Protein AF-A0A151T4W0-F1 (afdb_monomer)

pLDDT: mean 71.82, std 16.58, range [30.73, 90.94]

Structure (mmCIF, N/CA/C/O backbone):
data_AF-A0A151T4W0-F1
#
_entry.id   AF-A0A151T4W0-F1
#
lo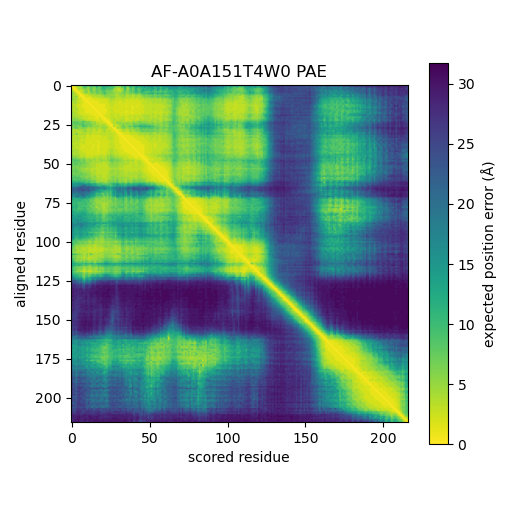op_
_atom_site.group_PDB
_atom_site.id
_atom_site.type_symbol
_atom_site.label_atom_id
_atom_site.label_alt_id
_atom_site.label_comp_id
_atom_site.label_asym_id
_atom_site.label_entity_id
_atom_site.label_seq_id
_atom_site.pdbx_PDB_ins_code
_atom_site.Cartn_x
_atom_site.Cartn_y
_atom_site.Cartn_z
_atom_site.occupancy
_atom_site.B_iso_or_equiv
_atom_site.auth_seq_id
_atom_site.auth_comp_id
_atom_site.auth_asym_id
_atom_site.auth_atom_id
_atom_site.pdbx_PDB_model_num
ATOM 1 N N . LYS A 1 1 ? 18.604 -12.896 -3.961 1.00 60.62 1 LYS A N 1
ATOM 2 C CA . LYS A 1 1 ? 17.739 -11.684 -3.926 1.00 60.62 1 LYS A CA 1
ATOM 3 C C . LYS A 1 1 ? 17.516 -11.230 -5.368 1.00 60.62 1 LYS A C 1
ATOM 5 O O . LYS A 1 1 ? 18.452 -11.360 -6.144 1.00 60.62 1 LYS A O 1
ATOM 10 N N . PHE A 1 2 ? 16.317 -10.780 -5.747 1.00 74.38 2 PHE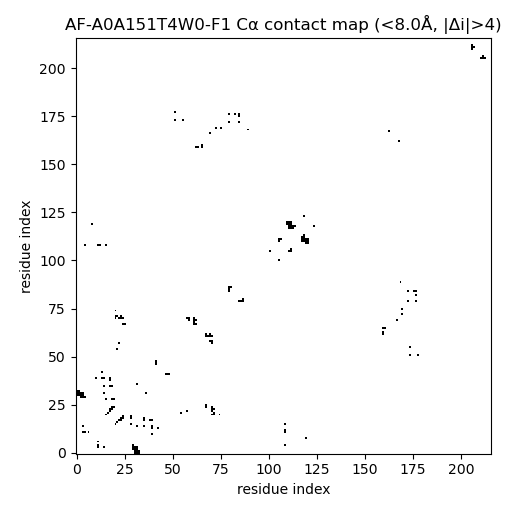 A N 1
ATOM 11 C CA . PHE A 1 2 ? 15.997 -10.437 -7.146 1.00 74.38 2 PHE A CA 1
ATOM 12 C C . PHE A 1 2 ? 16.142 -8.931 -7.383 1.00 74.38 2 PHE A C 1
ATOM 14 O O . PHE A 1 2 ? 15.708 -8.151 -6.540 1.00 74.38 2 PHE A O 1
ATOM 21 N N . LEU A 1 3 ? 16.740 -8.516 -8.503 1.00 79.62 3 LEU A N 1
ATOM 22 C CA . LEU A 1 3 ? 16.933 -7.099 -8.830 1.00 79.62 3 LEU A CA 1
ATOM 23 C C . LEU A 1 3 ? 15.790 -6.573 -9.704 1.00 79.62 3 LEU A C 1
ATOM 25 O O . LEU A 1 3 ? 15.458 -7.153 -10.738 1.00 79.62 3 LEU A O 1
ATOM 29 N N . ALA A 1 4 ? 15.224 -5.431 -9.320 1.00 75.69 4 ALA A N 1
ATOM 30 C CA . ALA A 1 4 ? 14.121 -4.796 -10.034 1.00 75.69 4 ALA A CA 1
ATOM 31 C C . ALA A 1 4 ? 14.541 -4.165 -11.377 1.00 75.69 4 ALA A C 1
ATOM 33 O O . ALA A 1 4 ? 13.719 -4.036 -12.289 1.00 75.69 4 ALA A O 1
ATOM 34 N N . GLY A 1 5 ? 15.825 -3.814 -11.522 1.00 71.69 5 GLY A N 1
ATOM 35 C CA . GLY A 1 5 ? 16.375 -3.155 -12.712 1.00 71.69 5 GLY A CA 1
ATOM 36 C C . GLY A 1 5 ? 16.257 -3.976 -14.001 1.00 71.69 5 GLY A C 1
ATOM 37 O O . GLY A 1 5 ? 16.090 -3.399 -15.068 1.00 71.69 5 GLY A O 1
ATOM 38 N N . GLY A 1 6 ? 16.241 -5.310 -13.914 1.00 78.06 6 GLY A N 1
ATOM 39 C CA . GLY A 1 6 ? 16.079 -6.199 -15.075 1.00 78.06 6 GLY A CA 1
ATOM 40 C C . GLY A 1 6 ? 14.625 -6.463 -15.488 1.00 78.06 6 GLY A C 1
ATOM 41 O O . GLY A 1 6 ? 14.372 -7.172 -16.458 1.00 78.06 6 GLY A O 1
ATOM 42 N N . MET A 1 7 ? 13.636 -5.937 -14.758 1.00 84.12 7 MET A N 1
ATOM 43 C CA . MET A 1 7 ? 12.227 -6.260 -15.005 1.00 84.12 7 MET A CA 1
ATOM 44 C C . MET A 1 7 ? 11.598 -5.409 -16.111 1.00 84.12 7 MET A C 1
ATOM 46 O O . MET A 1 7 ? 11.962 -4.247 -16.301 1.00 84.12 7 MET A O 1
ATOM 50 N N . LYS A 1 8 ? 10.565 -5.961 -16.768 1.00 85.88 8 LYS A N 1
ATOM 51 C CA . LYS A 1 8 ? 9.670 -5.215 -17.670 1.00 85.88 8 LYS A CA 1
ATOM 52 C C . LYS A 1 8 ? 9.021 -4.032 -16.938 1.00 85.88 8 LYS A C 1
ATOM 54 O O . LYS A 1 8 ? 8.683 -4.155 -15.760 1.00 85.88 8 LYS A O 1
ATOM 59 N N . LYS A 1 9 ? 8.757 -2.943 -17.669 1.00 85.31 9 LYS A N 1
ATOM 60 C CA . LYS A 1 9 ? 8.174 -1.672 -17.190 1.00 85.31 9 LYS A CA 1
ATOM 61 C C . LYS A 1 9 ? 7.088 -1.836 -16.116 1.00 85.31 9 LYS A C 1
ATOM 63 O O . LYS A 1 9 ? 7.249 -1.343 -15.007 1.00 85.31 9 LYS A O 1
ATOM 68 N N . ASN A 1 10 ? 6.025 -2.589 -16.405 1.00 86.56 10 ASN A N 1
ATOM 69 C CA . ASN A 1 10 ? 4.902 -2.749 -15.471 1.00 86.56 10 ASN A CA 1
ATOM 70 C C . ASN A 1 10 ? 5.300 -3.477 -14.179 1.00 86.56 10 ASN A C 1
ATOM 72 O O . ASN A 1 10 ? 4.896 -3.075 -13.094 1.00 86.56 10 ASN A O 1
ATOM 76 N N . SER A 1 11 ? 6.116 -4.531 -14.274 1.00 88.25 11 SER A N 1
ATOM 77 C CA . SER A 1 11 ? 6.615 -5.235 -13.086 1.00 88.25 11 SER A CA 1
ATOM 78 C C . SER A 1 11 ? 7.544 -4.335 -12.266 1.00 88.25 11 SER A C 1
ATOM 80 O O . SER A 1 11 ? 7.466 -4.335 -11.042 1.00 88.25 11 SER A O 1
ATOM 82 N N . ARG A 1 12 ? 8.376 -3.524 -12.931 1.00 87.50 12 ARG A N 1
ATOM 83 C CA . ARG A 1 12 ? 9.253 -2.547 -12.276 1.00 87.50 12 ARG A CA 1
ATOM 84 C C . ARG A 1 12 ? 8.450 -1.482 -11.529 1.00 87.50 12 ARG A C 1
ATOM 86 O O . ARG A 1 12 ? 8.729 -1.238 -10.360 1.00 87.50 12 ARG A O 1
ATOM 93 N N . LEU A 1 13 ? 7.398 -0.942 -12.145 1.00 87.38 13 LEU A N 1
ATOM 94 C CA . LEU A 1 13 ? 6.487 -0.001 -11.491 1.00 87.38 13 LEU A CA 1
ATOM 95 C C . LEU A 1 13 ? 5.807 -0.625 -10.263 1.00 87.38 13 LEU A C 1
ATOM 97 O O . LEU A 1 13 ? 5.769 -0.009 -9.204 1.00 87.38 13 LEU A O 1
ATOM 101 N N . ILE A 1 14 ? 5.326 -1.868 -10.369 1.00 88.94 14 ILE A N 1
ATOM 102 C CA . ILE A 1 14 ? 4.713 -2.561 -9.225 1.00 88.94 14 ILE A CA 1
ATOM 103 C C . ILE A 1 14 ? 5.741 -2.782 -8.112 1.00 88.94 14 ILE A C 1
ATOM 105 O O . ILE A 1 14 ? 5.436 -2.530 -6.951 1.00 88.94 14 ILE A O 1
ATOM 109 N N . SER A 1 15 ? 6.970 -3.191 -8.441 1.00 88.31 15 SER A N 1
ATOM 110 C CA . SER A 1 15 ? 8.029 -3.344 -7.436 1.00 88.31 15 SER A CA 1
ATOM 111 C C . SER A 1 15 ? 8.368 -2.031 -6.735 1.00 88.31 15 SER A C 1
ATOM 113 O O . SER A 1 15 ? 8.598 -2.029 -5.530 1.00 88.31 15 SER A O 1
ATOM 115 N N . PHE A 1 16 ? 8.323 -0.915 -7.465 1.00 85.94 16 PHE A N 1
ATOM 116 C CA . PHE A 1 16 ? 8.533 0.414 -6.914 1.00 85.94 16 PHE A CA 1
ATOM 117 C C . PHE A 1 16 ? 7.407 0.793 -5.947 1.00 85.94 16 PHE A C 1
ATOM 119 O O . PHE A 1 16 ? 7.683 1.163 -4.810 1.00 85.94 16 PHE A O 1
ATOM 126 N N . ILE A 1 17 ? 6.145 0.612 -6.351 1.00 85.31 17 ILE A N 1
ATOM 127 C CA . ILE A 1 17 ? 4.979 0.819 -5.477 1.00 85.31 17 ILE A CA 1
ATOM 128 C C . ILE A 1 17 ? 5.102 -0.046 -4.219 1.00 85.31 17 ILE A C 1
ATOM 130 O O . ILE A 1 17 ? 4.867 0.435 -3.114 1.00 85.31 17 ILE A O 1
ATOM 134 N N . ILE A 1 18 ? 5.534 -1.302 -4.351 1.00 86.00 18 ILE A N 1
ATOM 135 C CA . ILE A 1 18 ? 5.755 -2.165 -3.191 1.00 86.00 18 ILE A CA 1
ATOM 136 C C . ILE A 1 18 ? 6.854 -1.595 -2.292 1.00 86.00 18 ILE A C 1
ATOM 138 O O . ILE A 1 18 ? 6.609 -1.371 -1.115 1.00 86.00 18 ILE A O 1
ATOM 142 N N . ALA A 1 19 ? 8.038 -1.305 -2.825 1.00 82.25 19 ALA A N 1
ATOM 143 C CA . ALA A 1 19 ? 9.191 -0.887 -2.027 1.00 82.25 19 ALA A CA 1
ATOM 144 C C . ALA A 1 19 ? 9.066 0.516 -1.407 1.00 82.25 19 ALA A C 1
ATOM 146 O O . ALA A 1 19 ? 9.767 0.800 -0.437 1.00 82.25 19 ALA A O 1
ATOM 147 N N . TRP A 1 20 ? 8.225 1.390 -1.966 1.00 79.06 20 TRP A N 1
ATOM 148 C CA . TRP A 1 20 ? 8.073 2.781 -1.521 1.00 79.06 20 TRP A CA 1
ATOM 149 C C . TRP A 1 20 ? 6.736 3.074 -0.848 1.00 79.06 20 TRP A C 1
ATOM 151 O O . TRP A 1 20 ? 6.679 3.943 0.016 1.00 79.06 20 TRP A O 1
ATOM 161 N N . MET A 1 21 ? 5.664 2.374 -1.227 1.00 78.19 21 MET A N 1
ATOM 162 C CA . MET A 1 21 ? 4.307 2.691 -0.771 1.00 78.19 21 MET A CA 1
ATOM 163 C C . MET A 1 21 ? 3.632 1.576 0.015 1.00 78.19 21 MET A C 1
ATOM 165 O O . MET A 1 21 ? 2.850 1.916 0.891 1.00 78.19 21 MET A O 1
ATOM 169 N N . LEU A 1 22 ? 3.876 0.291 -0.294 1.00 78.88 22 LEU A N 1
ATOM 170 C CA . LEU A 1 22 ? 3.185 -0.853 0.343 1.00 78.88 22 LEU A CA 1
ATOM 171 C C . LEU A 1 22 ? 4.037 -1.668 1.317 1.00 78.88 22 LEU A C 1
ATOM 173 O O . LEU A 1 22 ? 3.459 -2.459 2.047 1.00 78.88 22 LEU A O 1
ATOM 177 N N . LYS A 1 23 ? 5.365 -1.521 1.271 1.00 78.56 23 LYS A N 1
ATOM 178 C CA . LYS A 1 23 ? 6.414 -2.016 2.183 1.00 78.56 23 LYS A CA 1
ATOM 179 C C . LYS A 1 23 ? 7.607 -1.046 2.141 1.00 78.56 23 LYS A C 1
ATOM 181 O O . LYS A 1 23 ? 8.670 -1.444 1.655 1.00 78.56 23 LYS A O 1
ATOM 186 N N . PRO A 1 24 ? 7.440 0.214 2.601 1.00 73.31 24 PRO A N 1
ATOM 187 C CA . PRO A 1 24 ? 8.492 1.219 2.600 1.00 73.31 24 PRO A CA 1
ATOM 188 C C . PRO A 1 24 ? 9.741 0.700 3.301 1.00 73.31 24 PRO A C 1
ATOM 190 O O . PRO A 1 24 ? 9.672 0.040 4.340 1.00 73.31 24 PRO A O 1
ATOM 193 N N . ARG A 1 25 ? 10.888 0.986 2.695 1.00 72.69 25 ARG A N 1
ATOM 194 C CA . ARG A 1 25 ? 12.217 0.612 3.185 1.00 72.69 25 ARG A CA 1
ATOM 195 C C . ARG A 1 25 ? 13.040 1.870 3.328 1.00 72.69 25 ARG A C 1
ATOM 197 O O . ARG A 1 25 ? 12.814 2.821 2.597 1.00 72.69 25 ARG A O 1
ATOM 204 N N . LEU A 1 26 ? 14.021 1.836 4.219 1.00 65.94 26 LEU A N 1
ATOM 205 C CA . LEU A 1 26 ? 15.016 2.902 4.302 1.00 65.94 26 LEU A CA 1
ATOM 206 C C . LEU A 1 26 ? 16.093 2.772 3.209 1.00 65.94 26 LEU A C 1
ATOM 208 O O . LEU A 1 26 ? 16.671 3.759 2.777 1.00 65.94 26 LEU A O 1
ATOM 212 N N . HIS A 1 27 ? 16.365 1.541 2.765 1.00 71.62 27 HIS A N 1
ATOM 213 C CA . HIS A 1 27 ? 17.448 1.220 1.836 1.00 71.62 27 HIS A CA 1
ATOM 214 C C . HIS A 1 27 ? 17.089 0.019 0.952 1.00 71.62 27 HIS A C 1
ATOM 216 O O . HIS A 1 27 ? 16.149 -0.732 1.230 1.00 71.62 27 HIS A O 1
ATOM 222 N N . ASN A 1 28 ? 17.900 -0.215 -0.086 1.00 76.06 28 ASN A N 1
ATOM 223 C CA . ASN A 1 28 ? 17.826 -1.387 -0.968 1.00 76.06 28 ASN A CA 1
ATOM 224 C C . ASN A 1 28 ? 16.512 -1.512 -1.760 1.00 76.06 28 ASN A C 1
ATOM 226 O O . ASN A 1 28 ? 16.018 -2.615 -1.997 1.00 76.06 28 ASN A O 1
ATOM 230 N N . HIS A 1 29 ? 15.969 -0.386 -2.232 1.00 77.38 29 HIS A N 1
ATOM 231 C CA . HIS A 1 29 ? 14.738 -0.348 -3.037 1.00 77.38 29 HIS A CA 1
ATOM 232 C C . HIS A 1 29 ? 14.827 -1.131 -4.356 1.00 77.38 29 HIS A C 1
ATOM 234 O O . HIS A 1 29 ? 13.805 -1.537 -4.901 1.00 77.38 29 HIS A O 1
ATOM 240 N N . ALA A 1 30 ? 16.040 -1.375 -4.859 1.00 78.56 30 ALA A N 1
ATOM 241 C CA . ALA A 1 30 ? 16.267 -2.168 -6.062 1.00 78.56 30 ALA A CA 1
ATOM 242 C C . ALA A 1 30 ? 16.128 -3.684 -5.833 1.00 78.56 30 ALA A C 1
ATOM 244 O O . ALA A 1 30 ? 15.998 -4.430 -6.803 1.00 78.56 30 ALA A O 1
ATOM 245 N N . GLN A 1 31 ? 16.168 -4.162 -4.583 1.00 83.38 31 GLN A N 1
ATOM 246 C CA . GLN A 1 31 ? 16.102 -5.589 -4.267 1.00 83.38 31 GLN A CA 1
ATOM 247 C C . GLN A 1 31 ? 14.691 -6.004 -3.849 1.00 83.38 31 GLN A C 1
ATOM 249 O O . GLN A 1 31 ? 14.091 -5.418 -2.950 1.00 83.38 31 GLN A O 1
ATOM 254 N N . MET A 1 32 ? 14.195 -7.085 -4.447 1.00 84.06 32 MET A N 1
ATOM 255 C CA . MET A 1 32 ? 12.950 -7.746 -4.066 1.00 84.06 32 MET A CA 1
ATOM 256 C C . MET A 1 32 ? 13.220 -8.990 -3.211 1.00 84.06 32 MET A C 1
ATOM 258 O O . MET A 1 32 ? 14.037 -9.858 -3.546 1.00 84.06 32 MET A O 1
ATOM 262 N N . SER A 1 33 ? 12.498 -9.062 -2.099 1.00 84.38 33 SER A N 1
ATOM 263 C CA . SER A 1 33 ? 12.356 -10.226 -1.227 1.00 84.38 33 SER A CA 1
ATOM 264 C C . SER A 1 33 ? 11.285 -11.182 -1.764 1.00 84.38 33 SER A C 1
ATOM 266 O O . SER A 1 33 ? 10.524 -10.839 -2.671 1.00 84.38 33 SER A O 1
ATOM 268 N N . ARG A 1 34 ? 11.197 -12.383 -1.181 1.00 85.38 34 ARG A N 1
ATOM 269 C CA . ARG A 1 34 ? 10.157 -13.366 -1.523 1.00 85.38 34 ARG A CA 1
ATOM 270 C C . ARG A 1 34 ? 8.748 -12.797 -1.316 1.00 85.38 34 ARG A C 1
ATOM 272 O O . ARG A 1 34 ? 7.912 -12.931 -2.204 1.00 85.38 34 ARG A O 1
ATOM 279 N N . ASP A 1 35 ? 8.527 -12.100 -0.203 1.00 84.06 35 ASP A N 1
ATOM 280 C CA . ASP A 1 35 ? 7.259 -11.431 0.102 1.00 84.06 35 ASP A CA 1
ATOM 281 C C . ASP A 1 3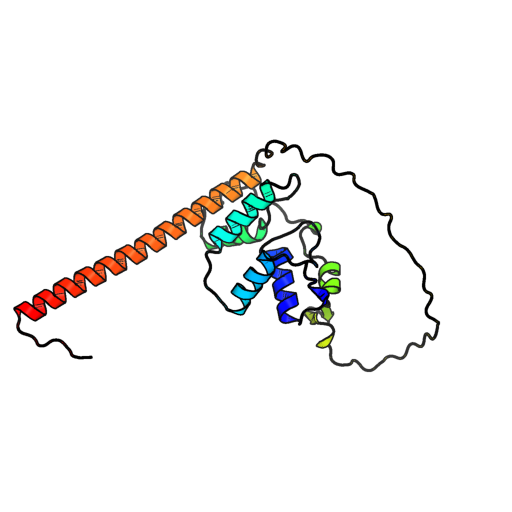5 ? 6.871 -10.405 -0.970 1.00 84.06 35 ASP A C 1
ATOM 283 O O . ASP A 1 35 ? 5.704 -10.306 -1.334 1.00 84.06 35 ASP A O 1
ATOM 287 N N . ASP A 1 36 ? 7.835 -9.652 -1.510 1.00 86.62 36 ASP A N 1
ATOM 288 C CA . ASP A 1 36 ? 7.541 -8.636 -2.532 1.00 86.62 36 ASP A CA 1
ATOM 289 C C . ASP A 1 36 ? 7.128 -9.270 -3.851 1.00 86.62 36 ASP A C 1
ATOM 291 O O . ASP A 1 36 ? 6.297 -8.729 -4.574 1.00 86.62 36 ASP A O 1
ATOM 295 N N . ILE A 1 37 ? 7.715 -10.419 -4.180 1.00 89.69 37 ILE A N 1
ATOM 296 C CA . ILE A 1 37 ? 7.371 -11.167 -5.388 1.00 89.69 37 ILE A CA 1
ATOM 297 C C . ILE A 1 37 ? 5.964 -11.748 -5.252 1.00 89.69 37 ILE A C 1
ATOM 299 O O . ILE A 1 37 ? 5.182 -11.665 -6.200 1.00 89.69 37 ILE A O 1
ATOM 303 N N . LEU A 1 38 ? 5.617 -12.270 -4.071 1.00 88.81 38 LEU A N 1
ATOM 304 C CA . LEU A 1 38 ? 4.260 -12.725 -3.760 1.00 88.81 38 LEU A CA 1
ATOM 305 C C . LEU A 1 38 ? 3.257 -11.569 -3.838 1.00 88.81 38 LEU A C 1
ATOM 307 O O . LEU A 1 38 ? 2.235 -11.691 -4.509 1.00 88.81 38 LEU A O 1
ATOM 311 N N . LEU A 1 39 ? 3.571 -10.419 -3.241 1.00 87.38 39 LEU A N 1
ATOM 312 C CA . LEU A 1 39 ? 2.701 -9.244 -3.284 1.00 87.38 39 LEU A CA 1
ATOM 313 C C . LEU A 1 39 ? 2.550 -8.698 -4.711 1.00 87.38 39 LEU A C 1
ATOM 315 O O . LEU A 1 39 ? 1.449 -8.361 -5.142 1.00 87.38 39 LEU A O 1
ATOM 319 N N . MET A 1 40 ? 3.629 -8.689 -5.494 1.00 90.31 40 MET A N 1
ATOM 320 C CA . MET A 1 40 ? 3.576 -8.349 -6.916 1.00 90.31 40 MET A CA 1
ATOM 321 C C . MET A 1 40 ? 2.679 -9.321 -7.687 1.00 90.31 40 MET A C 1
ATOM 323 O O . MET A 1 40 ? 1.915 -8.889 -8.551 1.00 90.31 40 MET A O 1
ATOM 327 N N . HIS A 1 41 ? 2.744 -10.619 -7.388 1.00 89.00 41 HIS A N 1
ATOM 328 C CA . HIS A 1 41 ? 1.866 -11.616 -7.994 1.00 89.00 41 HIS A CA 1
ATOM 329 C C . HIS A 1 41 ? 0.395 -11.351 -7.653 1.00 89.00 41 HIS A C 1
ATOM 331 O O . HIS A 1 41 ? -0.429 -11.291 -8.565 1.00 89.00 41 HIS A O 1
ATOM 337 N N . VAL A 1 42 ? 0.087 -11.109 -6.376 1.00 89.62 42 VAL A N 1
ATOM 338 C CA . VAL A 1 42 ? -1.254 -10.746 -5.889 1.00 89.62 42 VAL A CA 1
ATOM 339 C C . VAL A 1 42 ? -1.804 -9.529 -6.630 1.00 89.62 42 VAL A C 1
ATOM 341 O O . VAL A 1 42 ? -2.906 -9.598 -7.173 1.00 89.62 42 VAL A O 1
ATOM 344 N N . ILE A 1 43 ? -1.020 -8.451 -6.744 1.00 87.62 43 ILE A N 1
ATOM 345 C CA . ILE A 1 43 ? -1.419 -7.225 -7.455 1.00 87.62 43 ILE A CA 1
ATOM 346 C C . ILE A 1 43 ? -1.671 -7.513 -8.939 1.00 87.62 43 ILE A C 1
ATOM 348 O O . ILE A 1 43 ? -2.710 -7.134 -9.480 1.00 87.62 43 ILE A O 1
ATOM 352 N N . LYS A 1 44 ? -0.755 -8.221 -9.613 1.00 87.00 44 LYS A N 1
ATOM 353 C CA . LYS A 1 44 ? -0.885 -8.539 -11.048 1.00 87.00 44 LYS A CA 1
ATOM 354 C C . LYS A 1 44 ? -2.083 -9.433 -11.349 1.00 87.00 44 LYS A C 1
ATOM 356 O O . LYS A 1 44 ? -2.675 -9.306 -12.418 1.00 87.00 44 LYS A O 1
ATOM 361 N N . LYS A 1 45 ? -2.415 -10.346 -10.438 1.00 88.94 45 LYS A N 1
ATOM 362 C CA . LYS A 1 45 ? -3.545 -11.273 -10.560 1.00 88.94 45 LYS A CA 1
ATOM 363 C C . LYS A 1 45 ? -4.837 -10.736 -9.944 1.00 88.94 45 LYS A C 1
ATOM 365 O O . LYS A 1 45 ? -5.853 -11.410 -10.050 1.00 88.94 45 LYS A O 1
ATOM 370 N N . LYS A 1 46 ? -4.815 -9.531 -9.357 1.00 87.56 46 LYS A N 1
ATOM 371 C CA . LYS A 1 46 ? -5.955 -8.904 -8.665 1.00 87.56 46 LYS A CA 1
ATOM 372 C C . LYS A 1 46 ? -6.572 -9.822 -7.601 1.00 87.56 46 LYS A C 1
ATOM 374 O O . LYS A 1 46 ? -7.787 -9.854 -7.426 1.00 87.56 46 LYS A O 1
ATOM 379 N N . ILE A 1 47 ? -5.730 -10.588 -6.911 1.00 87.44 47 ILE A N 1
ATOM 380 C CA . ILE A 1 47 ? -6.179 -11.494 -5.852 1.00 87.44 47 ILE A CA 1
ATOM 381 C C . ILE A 1 47 ? -6.639 -10.639 -4.669 1.00 87.44 47 ILE A C 1
ATOM 383 O O . ILE A 1 47 ? -5.930 -9.722 -4.248 1.00 87.44 47 ILE A O 1
ATOM 387 N N . LYS A 1 48 ? -7.834 -10.924 -4.143 1.00 84.19 48 LYS A N 1
ATOM 388 C CA . LYS A 1 48 ? -8.342 -10.266 -2.937 1.00 84.19 48 LYS A CA 1
ATOM 389 C C . LYS A 1 48 ? -7.489 -10.706 -1.747 1.00 84.19 48 LYS A C 1
ATOM 391 O O . LYS A 1 48 ? -7.365 -11.899 -1.490 1.00 84.19 48 LYS A O 1
ATOM 396 N N . ILE A 1 49 ? -6.900 -9.745 -1.046 1.00 82.50 49 ILE A N 1
ATOM 397 C CA . ILE A 1 49 ? -6.134 -9.973 0.179 1.00 82.50 49 ILE A CA 1
ATOM 398 C C . ILE A 1 49 ? -6.590 -8.998 1.257 1.00 82.50 49 ILE A C 1
ATOM 400 O O . ILE A 1 49 ? -7.044 -7.893 0.948 1.00 82.50 49 ILE A O 1
ATOM 404 N N . ASP A 1 50 ? -6.439 -9.402 2.515 1.00 81.81 50 ASP A N 1
ATOM 405 C CA . ASP A 1 50 ? -6.645 -8.510 3.648 1.00 81.81 50 ASP A CA 1
ATOM 406 C C . ASP A 1 50 ? -5.483 -7.509 3.743 1.00 81.81 50 ASP A C 1
ATOM 408 O O . ASP A 1 50 ? -4.439 -7.751 4.358 1.00 81.81 50 ASP A O 1
ATOM 412 N N . TRP A 1 51 ? -5.676 -6.361 3.095 1.00 78.69 51 TRP A N 1
ATOM 413 C CA . TRP A 1 51 ? -4.723 -5.257 3.109 1.00 78.69 51 TRP A CA 1
ATOM 414 C C . TRP A 1 51 ? -4.482 -4.697 4.510 1.00 78.69 51 TRP A C 1
ATOM 416 O O . TRP A 1 51 ? -3.376 -4.230 4.778 1.00 78.69 51 TRP A O 1
ATOM 426 N N . VAL A 1 52 ? -5.471 -4.760 5.408 1.00 76.50 52 VAL A N 1
ATOM 427 C CA . VAL A 1 52 ? -5.316 -4.280 6.787 1.00 76.50 52 VAL A CA 1
ATOM 428 C C . VAL A 1 52 ? -4.303 -5.157 7.513 1.00 76.50 52 VAL A C 1
ATOM 430 O O . VAL A 1 52 ? -3.377 -4.633 8.133 1.00 76.50 52 VAL A O 1
ATOM 433 N N . SER A 1 53 ? -4.405 -6.479 7.356 1.00 80.81 53 SER A N 1
ATOM 434 C CA . SER A 1 53 ? -3.421 -7.421 7.899 1.00 80.81 53 SER A CA 1
ATOM 435 C C . SER A 1 53 ? -2.021 -7.220 7.314 1.00 80.81 53 SER A C 1
ATOM 437 O O . SER A 1 53 ? -1.045 -7.231 8.064 1.00 80.81 53 SER A O 1
ATOM 439 N N . VAL A 1 54 ? -1.896 -6.967 6.004 1.00 78.94 54 VAL A N 1
ATOM 440 C CA . VAL A 1 54 ? -0.590 -6.687 5.371 1.00 78.94 54 VAL A CA 1
ATOM 441 C C . VAL A 1 54 ? 0.048 -5.417 5.933 1.00 78.94 54 VAL A C 1
ATOM 443 O O . VAL A 1 54 ? 1.231 -5.425 6.277 1.00 78.94 54 VAL A O 1
ATOM 446 N N . VAL A 1 55 ? -0.716 -4.329 6.052 1.00 78.56 55 VAL A N 1
ATOM 447 C CA . VAL A 1 55 ? -0.213 -3.065 6.610 1.00 78.56 55 VAL A CA 1
ATOM 448 C C . VAL A 1 55 ? 0.186 -3.239 8.076 1.00 78.56 55 VAL A C 1
ATOM 450 O O . VAL A 1 55 ? 1.269 -2.796 8.462 1.00 78.56 55 VAL A O 1
ATOM 453 N N . ASN A 1 56 ? -0.629 -3.947 8.861 1.00 77.75 56 ASN A N 1
ATOM 454 C CA . ASN A 1 56 ? -0.346 -4.243 10.263 1.00 77.75 56 ASN A CA 1
ATOM 455 C C . ASN A 1 56 ? 0.964 -5.039 10.421 1.00 77.75 56 ASN A C 1
ATOM 457 O O . ASN A 1 56 ? 1.852 -4.624 11.163 1.00 77.75 56 ASN A O 1
ATOM 461 N N . ASP A 1 57 ? 1.146 -6.128 9.666 1.00 78.44 57 ASP A N 1
ATOM 462 C CA . ASP A 1 57 ? 2.386 -6.924 9.684 1.00 78.44 57 ASP A CA 1
ATOM 463 C C . ASP A 1 57 ? 3.617 -6.086 9.303 1.00 78.44 57 ASP A C 1
ATOM 465 O O . ASP A 1 57 ? 4.676 -6.191 9.927 1.00 78.44 57 ASP A O 1
ATOM 469 N N . CYS A 1 58 ? 3.481 -5.193 8.321 1.00 75.94 58 CYS A N 1
ATOM 470 C CA . CYS A 1 58 ? 4.567 -4.296 7.933 1.00 75.94 58 CYS A CA 1
ATOM 471 C C . CYS A 1 58 ? 4.944 -3.313 9.044 1.00 75.94 58 CYS A C 1
ATOM 473 O O . CYS A 1 58 ? 6.135 -3.090 9.264 1.00 75.94 58 CYS A O 1
ATOM 475 N N . MET A 1 59 ? 3.964 -2.751 9.755 1.00 74.69 59 MET A N 1
ATOM 476 C CA . MET A 1 59 ? 4.214 -1.871 10.901 1.00 74.69 59 MET A CA 1
ATOM 477 C C . MET A 1 59 ? 4.910 -2.623 12.042 1.00 74.69 59 MET A C 1
ATOM 479 O O . MET A 1 59 ? 5.920 -2.149 12.563 1.00 74.69 59 MET A O 1
ATOM 483 N N . TRP A 1 60 ? 4.453 -3.834 12.375 1.00 75.88 60 TRP A N 1
ATOM 484 C CA . TRP A 1 60 ? 5.091 -4.667 13.405 1.00 75.88 60 TRP A CA 1
ATOM 485 C C . TRP A 1 60 ? 6.509 -5.107 13.028 1.00 75.88 60 TRP A C 1
ATOM 487 O O . TRP A 1 60 ? 7.389 -5.183 13.885 1.00 75.88 60 TRP A O 1
ATOM 497 N N . LYS A 1 61 ? 6.769 -5.379 11.745 1.00 73.81 61 LYS A N 1
ATOM 498 C CA . LYS A 1 61 ? 8.121 -5.672 11.245 1.00 73.81 61 LYS A CA 1
ATOM 499 C C . LYS A 1 61 ? 9.030 -4.445 11.269 1.00 73.81 61 LYS A C 1
ATOM 501 O O . LYS A 1 61 ? 10.204 -4.607 11.586 1.00 73.81 61 LYS A O 1
ATOM 506 N N . ALA A 1 62 ? 8.511 -3.257 10.956 1.00 68.12 62 ALA A N 1
ATOM 507 C CA . ALA A 1 62 ? 9.267 -2.010 11.052 1.00 68.12 62 ALA A CA 1
ATOM 508 C C . ALA A 1 62 ? 9.682 -1.721 12.502 1.00 68.12 62 ALA A C 1
ATOM 510 O O . ALA A 1 62 ? 10.843 -1.412 12.724 1.00 68.12 62 ALA A O 1
ATOM 511 N N . ARG A 1 63 ? 8.797 -1.967 13.483 1.00 66.31 63 ARG A N 1
ATOM 512 C CA . ARG A 1 63 ? 9.093 -1.836 14.924 1.00 66.31 63 ARG A CA 1
ATOM 513 C C . ARG A 1 63 ? 10.314 -2.642 15.378 1.00 66.31 63 ARG A C 1
ATOM 515 O O . ARG A 1 63 ? 11.074 -2.180 16.215 1.00 66.31 63 ARG A O 1
ATOM 522 N N . ARG A 1 64 ? 10.480 -3.868 14.868 1.00 66.12 64 ARG A N 1
ATOM 523 C CA . ARG A 1 64 ? 11.607 -4.741 15.248 1.00 66.12 64 ARG A CA 1
ATOM 524 C C . ARG A 1 64 ? 12.955 -4.252 14.719 1.00 66.12 64 ARG A C 1
ATOM 526 O O . ARG A 1 64 ? 13.978 -4.776 15.130 1.00 66.12 64 ARG A O 1
ATOM 533 N N . LYS A 1 65 ? 12.963 -3.295 13.789 1.00 64.06 65 LYS A N 1
ATOM 534 C CA . LYS A 1 65 ? 14.183 -2.663 13.294 1.00 64.06 65 LYS A CA 1
ATOM 535 C C . LYS A 1 65 ? 14.330 -1.323 13.999 1.00 64.06 65 LYS A C 1
ATOM 537 O O . LYS A 1 65 ? 13.508 -0.439 13.797 1.00 64.06 65 LYS A O 1
ATOM 542 N N . GLU A 1 66 ? 15.378 -1.209 14.802 1.00 48.78 66 GLU A N 1
ATOM 543 C CA . GLU A 1 66 ? 15.658 -0.132 15.766 1.00 48.78 66 GLU A CA 1
ATOM 544 C C . GLU A 1 66 ? 15.502 1.308 15.225 1.00 48.78 66 GLU A C 1
ATOM 546 O O . GLU A 1 66 ? 15.164 2.209 15.989 1.00 48.78 66 GLU A O 1
ATOM 551 N N . ASP A 1 67 ? 15.644 1.505 13.907 1.00 49.47 67 ASP A N 1
ATOM 552 C CA . ASP A 1 67 ? 15.647 2.814 13.232 1.00 49.47 67 ASP A CA 1
ATOM 553 C C . ASP A 1 67 ? 14.588 2.987 12.121 1.00 49.47 67 ASP A C 1
ATOM 555 O O . ASP A 1 67 ? 14.671 3.894 11.290 1.00 49.47 67 ASP A O 1
ATOM 559 N N . GLY A 1 68 ? 13.582 2.114 12.035 1.00 54.00 68 GLY A N 1
ATOM 560 C CA . GLY A 1 68 ? 12.567 2.217 10.982 1.00 54.00 68 GLY A CA 1
ATOM 561 C C . GLY A 1 68 ? 11.451 3.218 11.322 1.00 54.00 68 GLY A C 1
ATOM 562 O O . GLY A 1 68 ? 10.592 2.847 12.119 1.00 54.00 68 GLY A O 1
ATOM 563 N N . PRO A 1 69 ? 11.355 4.421 10.706 1.00 55.09 69 PRO A N 1
ATOM 564 C CA . PRO A 1 69 ? 10.172 5.266 10.861 1.00 55.09 69 PRO A CA 1
ATOM 565 C C . PRO A 1 69 ? 8.936 4.490 10.411 1.00 55.09 69 PRO A C 1
ATOM 567 O O . PRO A 1 69 ? 9.021 3.727 9.442 1.00 55.09 69 PRO A O 1
ATOM 570 N N . ILE A 1 70 ? 7.791 4.693 11.081 1.00 59.41 70 ILE A N 1
ATOM 571 C CA . ILE A 1 70 ? 6.560 3.998 10.696 1.00 59.41 70 ILE A CA 1
ATOM 572 C C . ILE A 1 70 ? 6.296 4.197 9.198 1.00 59.41 70 ILE A C 1
ATOM 574 O O . ILE A 1 70 ? 6.048 5.324 8.744 1.00 59.41 70 ILE A O 1
ATOM 578 N N . PRO A 1 71 ? 6.321 3.106 8.414 1.00 62.81 71 PRO A N 1
ATOM 579 C CA . PRO A 1 71 ? 5.908 3.178 7.032 1.00 62.81 71 PRO A CA 1
ATOM 580 C C . PRO A 1 71 ? 4.430 3.601 6.968 1.00 62.81 71 PRO A C 1
ATOM 582 O O . PRO A 1 71 ? 3.658 3.317 7.877 1.00 62.81 71 PRO A O 1
ATOM 585 N N . TYR A 1 72 ? 4.012 4.255 5.881 1.00 68.00 72 TYR A N 1
ATOM 58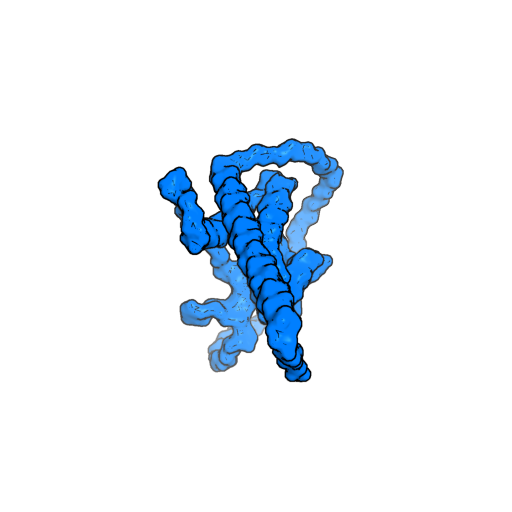6 C CA . TYR A 1 72 ? 2.608 4.608 5.580 1.00 68.00 72 TYR A CA 1
ATOM 587 C C . TYR A 1 72 ? 1.976 5.809 6.284 1.00 68.00 72 TYR A C 1
ATOM 589 O O . TYR A 1 72 ? 0.783 6.004 6.069 1.00 68.00 72 TYR A O 1
ATOM 597 N N . ALA A 1 73 ? 2.690 6.645 7.045 1.00 69.62 73 ALA A N 1
ATOM 598 C CA . ALA A 1 73 ? 2.076 7.798 7.730 1.00 69.62 73 ALA A CA 1
ATOM 599 C C . ALA A 1 73 ? 1.100 8.599 6.834 1.00 69.62 73 ALA A C 1
ATOM 601 O O . ALA A 1 73 ? -0.048 8.842 7.209 1.00 69.62 73 ALA A O 1
ATOM 602 N N . LEU A 1 74 ? 1.513 8.913 5.600 1.00 75.31 74 LEU A N 1
ATOM 603 C CA . LEU A 1 74 ? 0.683 9.625 4.626 1.00 75.31 74 LEU A CA 1
ATOM 604 C C . LEU A 1 74 ? -0.489 8.786 4.086 1.00 75.31 74 LEU A C 1
ATOM 606 O O . LEU A 1 74 ? -1.615 9.275 4.009 1.00 75.31 74 LEU A O 1
ATOM 610 N N . LEU A 1 75 ? -0.230 7.529 3.713 1.00 76.44 75 LEU A N 1
ATOM 611 C CA . LEU A 1 75 ? -1.246 6.626 3.164 1.00 76.44 75 LEU A CA 1
ATOM 612 C C . LEU A 1 75 ? -2.340 6.333 4.199 1.00 76.44 75 LEU A C 1
ATOM 614 O O . LEU A 1 75 ? -3.523 6.452 3.898 1.00 76.44 75 LEU A O 1
ATOM 618 N N . LEU A 1 76 ? -1.946 6.004 5.426 1.00 77.12 76 LEU A N 1
ATOM 619 C CA . LEU A 1 76 ? -2.859 5.743 6.532 1.00 77.12 76 LEU A CA 1
ATOM 620 C C . LEU A 1 76 ? -3.655 6.991 6.912 1.00 77.12 76 LEU A C 1
ATOM 622 O O . LEU A 1 76 ? -4.862 6.884 7.091 1.00 77.12 76 LEU A O 1
ATOM 626 N N . SER A 1 77 ? -3.034 8.177 6.936 1.00 77.56 77 SER A N 1
ATOM 627 C CA . SER A 1 77 ? -3.768 9.433 7.166 1.00 77.56 77 SER A CA 1
ATOM 628 C C . SER A 1 77 ? -4.892 9.627 6.142 1.00 77.56 77 SER A C 1
ATOM 630 O O . SER A 1 77 ? -6.015 9.961 6.511 1.00 77.56 77 SER A O 1
ATOM 632 N N . LYS A 1 78 ? -4.628 9.336 4.860 1.00 81.00 78 LYS A N 1
ATOM 633 C CA . LYS A 1 78 ? -5.643 9.400 3.796 1.00 81.00 78 LYS A CA 1
ATOM 634 C C . LYS A 1 78 ? -6.734 8.340 3.948 1.00 81.00 78 LYS A C 1
ATOM 636 O O . LYS A 1 78 ? -7.903 8.623 3.704 1.00 81.00 78 LYS A O 1
ATOM 641 N N . ILE A 1 79 ? -6.375 7.130 4.373 1.00 80.12 79 ILE A N 1
ATOM 642 C CA . ILE A 1 79 ? -7.350 6.070 4.663 1.00 80.12 79 ILE A CA 1
ATOM 643 C C . ILE A 1 79 ? -8.242 6.472 5.842 1.00 80.12 79 ILE A C 1
ATOM 645 O O . ILE A 1 79 ? -9.454 6.288 5.768 1.00 80.12 79 ILE A O 1
ATOM 649 N N . PHE A 1 80 ? -7.681 7.045 6.906 1.00 83.06 80 PHE A N 1
ATOM 650 C CA . PHE A 1 80 ? -8.437 7.498 8.076 1.00 83.06 80 PHE A CA 1
ATOM 651 C C . PHE A 1 80 ? -9.413 8.628 7.732 1.00 83.06 80 PHE A C 1
ATOM 653 O O . PHE A 1 80 ? -10.574 8.558 8.135 1.00 83.06 80 PHE A O 1
ATOM 660 N N . GLU A 1 81 ? -8.990 9.601 6.917 1.00 81.75 81 GLU A N 1
ATOM 661 C CA . GLU A 1 81 ? -9.880 10.631 6.358 1.00 81.75 81 GLU A CA 1
ATOM 662 C C . GLU A 1 81 ? -11.052 10.000 5.584 1.00 81.75 81 GLU A C 1
ATOM 664 O O . GLU A 1 81 ? -12.215 10.316 5.843 1.00 81.75 81 GLU A O 1
ATOM 669 N N . ASN A 1 82 ? -10.771 9.051 4.685 1.00 80.25 82 ASN A N 1
ATOM 670 C CA . ASN A 1 82 ? -11.802 8.402 3.868 1.00 80.25 82 ASN A CA 1
ATOM 671 C C . ASN A 1 82 ? -12.753 7.514 4.682 1.00 80.25 82 ASN A C 1
ATOM 673 O O . ASN A 1 82 ? -13.941 7.429 4.377 1.00 80.25 82 ASN A O 1
ATOM 677 N N . THR A 1 83 ? -12.240 6.848 5.716 1.00 78.19 83 THR A N 1
ATOM 678 C CA . THR A 1 83 ? -13.016 5.958 6.597 1.00 78.19 83 THR A CA 1
ATOM 679 C C . THR A 1 83 ? -13.730 6.706 7.722 1.00 78.19 83 THR A C 1
ATOM 681 O O . THR A 1 83 ? -14.358 6.071 8.567 1.00 78.19 83 THR A O 1
ATOM 684 N N . ARG A 1 84 ? -13.682 8.049 7.717 1.00 83.06 84 ARG A N 1
ATOM 685 C CA . ARG A 1 84 ? -14.323 8.931 8.709 1.00 83.06 84 ARG A CA 1
ATOM 686 C C . ARG A 1 84 ? -13.921 8.605 10.148 1.00 83.06 84 ARG A C 1
ATOM 688 O O . ARG A 1 84 ? -14.706 8.780 11.078 1.00 83.06 84 ARG A O 1
ATOM 695 N N . VAL A 1 85 ? -12.692 8.130 10.333 1.00 83.94 85 VAL A N 1
ATOM 696 C CA . VAL A 1 85 ? -12.106 7.986 11.663 1.00 83.94 85 VAL A CA 1
ATOM 697 C C . VAL A 1 85 ? -11.930 9.388 12.243 1.00 83.94 85 VAL A C 1
ATOM 699 O O . VAL A 1 85 ? -11.454 10.286 11.555 1.00 83.94 85 VAL A O 1
ATOM 702 N N . ASP A 1 86 ? -12.320 9.595 13.501 1.00 82.62 86 ASP A N 1
ATOM 703 C CA . ASP A 1 86 ? -12.179 10.904 14.138 1.00 82.62 86 ASP A CA 1
ATOM 704 C C . ASP A 1 86 ? -10.696 11.272 14.312 1.00 82.62 86 ASP A C 1
ATOM 706 O O . ASP A 1 86 ? -9.945 10.571 15.001 1.00 82.62 86 ASP A O 1
ATOM 710 N N . LEU A 1 87 ? -10.287 12.375 13.680 1.00 81.31 87 LEU A N 1
ATOM 711 C CA . LEU A 1 87 ? -8.934 12.940 13.719 1.00 81.31 87 LEU A CA 1
ATOM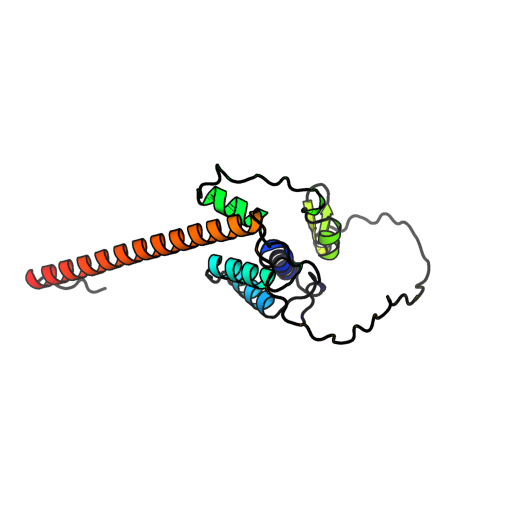 712 C C . LEU A 1 87 ? -8.883 14.321 14.405 1.00 81.31 87 LEU A C 1
ATOM 714 O O . LEU A 1 87 ? -7.838 14.968 14.387 1.00 81.31 87 LEU A O 1
ATOM 718 N N . THR A 1 88 ? -9.980 14.808 15.003 1.00 81.69 88 THR A N 1
ATOM 719 C CA . THR A 1 88 ? -10.093 16.201 15.499 1.00 81.69 88 THR A CA 1
ATOM 720 C C . THR A 1 88 ? -9.083 16.585 16.581 1.00 81.69 88 THR A C 1
ATOM 722 O O . THR A 1 88 ? -8.725 17.756 16.688 1.00 81.69 88 THR A O 1
ATOM 725 N N . ARG A 1 89 ? -8.600 15.621 17.371 1.00 79.50 89 ARG A N 1
ATOM 726 C CA . ARG A 1 89 ? -7.623 15.844 18.454 1.00 79.50 89 ARG A CA 1
ATOM 727 C C . ARG A 1 89 ? -6.177 15.524 18.062 1.00 79.50 89 ARG A C 1
ATOM 729 O O . ARG A 1 89 ? -5.286 15.638 18.901 1.00 79.50 89 ARG A O 1
ATOM 736 N N . GLU A 1 90 ? -5.936 15.133 16.812 1.00 79.62 90 GLU A N 1
ATOM 737 C CA . GLU A 1 90 ? -4.622 14.675 16.359 1.00 79.62 90 GLU A CA 1
ATOM 738 C C . GLU A 1 90 ? -3.764 15.824 15.808 1.00 79.62 90 GLU A C 1
ATOM 740 O O . GLU A 1 90 ? -4.249 16.741 15.138 1.00 79.62 90 GLU A O 1
ATOM 745 N N . LYS A 1 91 ? -2.451 15.774 16.063 1.00 76.50 91 LYS A N 1
ATOM 746 C CA . LYS A 1 91 ? -1.502 16.765 15.533 1.00 76.50 91 LYS A CA 1
ATOM 747 C C . LYS A 1 91 ? -1.263 16.530 14.041 1.00 76.50 91 LYS A C 1
ATOM 749 O O . LYS A 1 91 ? -0.909 15.428 13.629 1.00 76.50 91 LYS A O 1
ATOM 754 N N . LYS A 1 92 ? -1.373 17.589 13.237 1.00 77.94 92 LYS A N 1
ATOM 755 C CA . LYS A 1 92 ? -0.975 17.561 11.823 1.00 77.94 92 LYS A CA 1
ATOM 756 C C . LYS A 1 92 ? 0.541 17.687 11.711 1.00 77.94 92 LYS A C 1
ATOM 758 O O . LYS A 1 92 ? 1.127 18.606 12.278 1.00 77.94 92 LYS A O 1
ATOM 763 N N . ILE A 1 93 ? 1.161 16.791 10.951 1.00 71.06 93 ILE A N 1
ATOM 764 C CA . ILE A 1 93 ? 2.582 16.873 10.606 1.00 71.06 93 ILE A CA 1
ATOM 765 C C . ILE A 1 93 ? 2.695 17.480 9.208 1.00 71.06 93 ILE A C 1
ATOM 767 O O . ILE A 1 93 ? 2.015 17.046 8.277 1.00 71.06 93 ILE A O 1
ATOM 771 N N . ILE A 1 94 ? 3.549 18.493 9.060 1.00 75.31 94 ILE A N 1
ATOM 772 C CA . ILE A 1 94 ? 3.856 19.085 7.757 1.00 75.31 94 ILE A CA 1
ATOM 773 C C . ILE A 1 94 ? 4.880 18.191 7.059 1.00 75.31 94 ILE A C 1
ATOM 775 O O . ILE A 1 94 ? 5.946 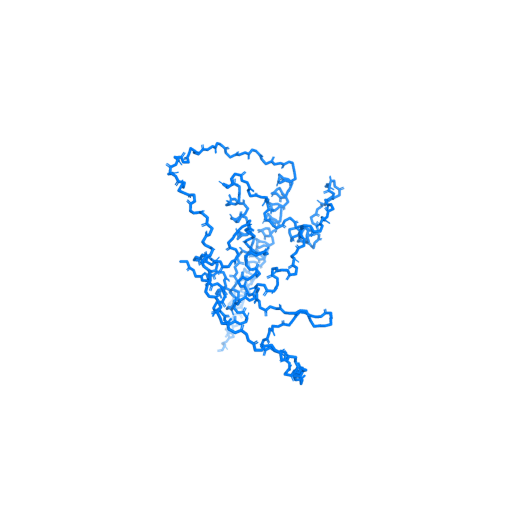17.906 7.602 1.00 75.31 94 ILE A O 1
ATOM 779 N N . LEU A 1 95 ? 4.567 17.759 5.838 1.00 70.62 95 LEU A N 1
ATOM 780 C CA . LEU A 1 95 ? 5.509 17.001 5.023 1.00 70.62 95 LEU A CA 1
ATOM 781 C C . LEU A 1 95 ? 6.610 17.925 4.496 1.00 70.62 95 LEU A C 1
ATOM 783 O O . LEU A 1 95 ? 6.349 18.858 3.738 1.00 70.62 95 LEU A O 1
ATOM 787 N N . HIS A 1 96 ? 7.852 17.627 4.863 1.00 68.06 96 HIS A N 1
ATOM 788 C CA . HIS A 1 96 ? 9.036 18.269 4.298 1.00 68.06 96 HIS A CA 1
ATOM 789 C C . HIS A 1 96 ? 9.393 17.703 2.909 1.00 68.06 96 HIS A C 1
ATOM 791 O O . HIS A 1 96 ? 8.977 16.594 2.566 1.00 68.06 96 HIS A O 1
ATOM 797 N N . ALA A 1 97 ? 10.192 18.433 2.120 1.00 66.69 97 ALA A N 1
ATOM 798 C CA . ALA A 1 97 ? 10.638 18.018 0.785 1.00 66.69 97 ALA A CA 1
ATOM 799 C C . ALA A 1 97 ? 11.349 16.652 0.777 1.00 66.69 97 ALA A C 1
ATOM 801 O O . ALA A 1 97 ? 11.175 15.893 -0.169 1.00 66.69 97 ALA A O 1
ATOM 802 N N . SER A 1 98 ? 12.047 16.308 1.862 1.00 62.28 98 SER A N 1
ATOM 803 C CA . SER A 1 98 ? 12.695 15.003 2.070 1.00 62.28 98 SER A CA 1
ATOM 804 C C . SER A 1 98 ? 11.723 13.818 2.172 1.00 62.28 98 SER A C 1
ATOM 806 O O . SER A 1 98 ? 12.142 12.677 2.041 1.00 62.28 98 SER A O 1
ATOM 808 N N . ASN A 1 99 ? 10.423 14.064 2.377 1.00 67.00 99 ASN A N 1
ATOM 809 C CA . ASN A 1 99 ? 9.392 13.017 2.353 1.00 67.00 99 ASN A CA 1
ATOM 810 C C . ASN A 1 99 ? 8.840 12.765 0.944 1.00 67.00 99 ASN A C 1
ATOM 812 O O . ASN A 1 99 ? 7.995 11.887 0.756 1.00 67.00 99 ASN A O 1
ATOM 816 N N . LYS A 1 100 ? 9.244 13.569 -0.047 1.00 74.00 100 LYS A N 1
ATOM 817 C CA . LYS A 1 100 ? 8.841 13.366 -1.436 1.00 74.00 100 LYS A CA 1
ATOM 818 C C . LYS A 1 100 ? 9.757 12.331 -2.068 1.00 74.00 100 LYS A C 1
ATOM 820 O O . LYS A 1 100 ? 10.955 12.303 -1.816 1.00 74.00 100 LYS A O 1
ATOM 825 N N . ILE A 1 101 ? 9.186 11.523 -2.953 1.00 76.19 101 ILE A N 1
ATOM 826 C CA . ILE A 1 101 ? 9.981 10.685 -3.844 1.00 76.19 101 ILE A CA 1
ATOM 827 C C . ILE A 1 101 ? 10.805 11.619 -4.730 1.00 76.19 101 ILE A C 1
ATOM 829 O O . ILE A 1 101 ? 10.252 12.408 -5.502 1.00 76.19 101 ILE A O 1
ATOM 833 N N . GLU A 1 102 ? 12.123 11.546 -4.588 1.00 79.38 102 GLU A N 1
ATOM 834 C CA . GLU A 1 102 ? 13.037 12.384 -5.348 1.00 79.38 102 GLU A CA 1
ATOM 835 C C . GLU A 1 102 ? 13.031 12.040 -6.839 1.00 79.38 102 GLU A C 1
ATOM 837 O O . GLU A 1 102 ? 12.784 10.905 -7.257 1.00 79.38 102 GLU A O 1
ATOM 842 N N . LYS A 1 103 ? 13.378 13.036 -7.662 1.00 82.50 103 LYS A N 1
ATOM 843 C CA . LYS A 1 103 ? 13.563 12.849 -9.107 1.00 82.50 103 LYS A CA 1
ATOM 844 C C . LYS A 1 103 ? 14.622 11.779 -9.400 1.00 82.50 103 LYS A C 1
ATOM 846 O O . LYS A 1 103 ? 14.434 10.973 -10.306 1.00 82.50 103 LYS A O 1
ATOM 851 N N . SER A 1 104 ? 15.694 11.748 -8.607 1.00 79.00 104 SER A N 1
ATOM 852 C CA . SER A 1 104 ? 16.774 10.753 -8.660 1.00 79.00 104 SER A CA 1
ATOM 853 C C . SER A 1 104 ? 16.233 9.317 -8.573 1.00 79.00 104 SER A C 1
ATOM 855 O O . SER A 1 104 ? 16.589 8.468 -9.388 1.00 79.00 104 SER A O 1
ATOM 857 N N . SER A 1 105 ? 15.295 9.051 -7.659 1.00 80.94 105 SER A N 1
ATOM 858 C CA . SER A 1 105 ? 14.643 7.744 -7.502 1.00 80.94 105 SER A CA 1
ATOM 859 C C . SER A 1 105 ? 13.852 7.322 -8.743 1.00 80.94 105 SER A C 1
ATOM 861 O O . SER A 1 105 ? 13.861 6.147 -9.115 1.00 80.94 105 SER A O 1
ATOM 863 N N . LEU A 1 106 ? 13.192 8.269 -9.417 1.00 84.69 106 LEU A N 1
ATOM 864 C CA . LEU A 1 106 ? 12.463 8.006 -10.664 1.00 84.69 106 LEU A CA 1
ATOM 865 C C . LEU A 1 106 ? 13.421 7.764 -11.842 1.00 84.69 106 LEU A C 1
ATOM 867 O O . LEU A 1 106 ? 13.184 6.862 -12.649 1.00 84.69 106 LEU A O 1
ATOM 871 N N . HIS A 1 107 ? 14.539 8.491 -11.900 1.00 83.69 107 HIS A N 1
ATOM 872 C CA . HIS A 1 107 ? 15.596 8.259 -12.887 1.00 83.69 107 HIS A CA 1
ATOM 873 C C . HIS A 1 107 ? 16.226 6.871 -12.747 1.00 83.69 107 HIS A C 1
ATOM 875 O O . HIS A 1 107 ? 16.320 6.148 -13.739 1.00 83.69 107 HIS A O 1
ATOM 881 N N . HIS A 1 108 ? 16.548 6.434 -11.526 1.00 78.81 108 HIS A N 1
ATOM 882 C CA . HIS A 1 108 ? 17.046 5.076 -11.267 1.00 78.81 108 HIS A CA 1
ATOM 883 C C . HIS A 1 108 ? 16.030 3.974 -11.622 1.00 78.81 108 HIS A C 1
ATOM 885 O O . HIS A 1 108 ? 16.411 2.838 -11.900 1.00 78.81 108 HIS A O 1
ATOM 891 N N . MET A 1 109 ? 14.733 4.292 -11.676 1.00 79.75 109 MET A N 1
ATOM 892 C CA . MET A 1 109 ? 13.692 3.378 -12.163 1.00 79.75 109 MET A CA 1
ATOM 893 C C . MET A 1 109 ? 13.624 3.311 -13.707 1.00 79.75 109 MET A C 1
ATOM 895 O O . MET A 1 109 ? 12.957 2.435 -14.272 1.00 79.75 109 MET A O 1
ATOM 899 N N . GLY A 1 110 ? 14.355 4.177 -14.412 1.00 80.69 110 GLY A N 1
ATOM 900 C CA . GLY A 1 110 ? 14.338 4.291 -15.871 1.00 80.69 110 GLY A CA 1
ATOM 901 C C . GLY A 1 110 ? 13.230 5.204 -16.394 1.00 80.69 110 GLY A C 1
ATOM 902 O O . GLY A 1 110 ? 12.813 5.048 -17.545 1.00 80.69 110 GLY A O 1
ATOM 903 N N . MET A 1 111 ? 12.733 6.119 -15.554 1.00 86.12 111 MET A N 1
ATOM 904 C CA . MET A 1 111 ? 11.811 7.175 -15.963 1.00 86.12 111 MET A CA 1
ATOM 905 C C . MET A 1 111 ? 12.557 8.483 -16.241 1.00 86.12 111 MET A C 1
ATOM 907 O O . MET A 1 111 ? 13.565 8.800 -15.613 1.00 86.12 111 MET A O 1
ATOM 911 N N . LEU A 1 112 ? 12.037 9.256 -17.182 1.00 86.75 112 LEU A N 1
ATOM 912 C CA . LEU A 1 112 ? 12.512 10.576 -17.566 1.00 86.75 112 LEU A CA 1
ATOM 913 C C . LEU A 1 112 ? 11.352 11.562 -17.441 1.00 86.75 112 LEU A C 1
ATOM 915 O O . LEU A 1 112 ? 10.198 11.201 -17.694 1.00 86.75 112 LEU A O 1
ATOM 919 N N . LYS A 1 113 ? 11.647 12.801 -17.039 1.00 84.88 113 LYS A N 1
ATOM 920 C CA . LYS A 1 113 ? 10.652 13.874 -17.067 1.00 84.88 113 LYS A CA 1
ATOM 921 C C . LYS A 1 113 ? 10.585 14.415 -18.494 1.00 84.88 113 LYS A C 1
ATOM 923 O O . LYS A 1 113 ? 11.592 14.897 -19.002 1.00 84.88 113 LYS A O 1
ATOM 928 N N . GLN A 1 114 ? 9.415 14.344 -19.114 1.00 84.38 114 GLN A N 1
ATOM 929 C CA . GLN A 1 114 ? 9.110 14.978 -20.392 1.00 84.38 114 GLN A CA 1
ATOM 930 C C . GLN A 1 114 ? 7.982 15.976 -20.146 1.00 84.38 114 GLN A C 1
ATOM 932 O O . GLN A 1 114 ? 6.905 15.583 -19.695 1.00 84.38 114 GLN A O 1
ATOM 937 N N . GLU A 1 115 ? 8.256 17.263 -20.373 1.00 83.44 115 GLU A N 1
ATOM 938 C CA . GLU A 1 115 ? 7.365 18.363 -19.977 1.00 83.44 115 GLU A CA 1
ATOM 939 C C . GLU A 1 115 ? 6.964 18.232 -18.488 1.00 83.44 115 GLU A C 1
ATOM 941 O O . GLU A 1 115 ? 7.822 18.325 -17.599 1.00 83.44 115 GLU A O 1
ATOM 946 N N . ASP A 1 116 ? 5.688 17.938 -18.210 1.00 82.69 116 ASP A N 1
ATOM 947 C CA . ASP A 1 116 ? 5.116 17.713 -16.875 1.00 82.69 116 ASP A CA 1
ATOM 948 C C . ASP A 1 116 ? 4.699 16.264 -16.589 1.00 82.69 116 ASP A C 1
ATOM 950 O O . ASP A 1 116 ? 4.033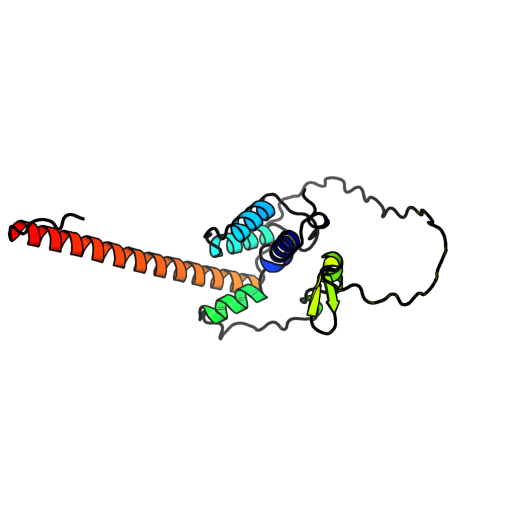 15.981 -15.590 1.00 82.69 116 ASP A O 1
ATOM 954 N N . LYS A 1 117 ? 5.135 15.310 -17.415 1.00 83.69 117 LYS A N 1
ATOM 955 C CA . LYS A 1 117 ? 4.856 13.879 -17.239 1.00 83.69 117 LYS A CA 1
ATOM 956 C C . LYS A 1 117 ? 6.145 13.081 -17.060 1.00 83.69 117 LYS A C 1
ATOM 958 O O . LYS A 1 117 ? 7.202 13.431 -17.574 1.00 83.69 117 LYS A O 1
ATOM 963 N N . TRP A 1 118 ? 6.053 11.981 -16.316 1.00 84.81 118 TRP A N 1
ATOM 964 C CA . TRP A 1 118 ? 7.139 11.009 -16.193 1.00 84.81 118 TRP A CA 1
ATOM 965 C C . TRP A 1 118 ? 6.879 9.837 -17.137 1.00 84.81 118 TRP A C 1
ATOM 967 O O . TRP A 1 118 ? 5.859 9.158 -17.017 1.00 84.81 118 TRP A O 1
ATOM 977 N N . VAL A 1 119 ? 7.806 9.594 -18.060 1.00 84.44 119 VAL A N 1
ATOM 978 C CA . VAL A 1 119 ? 7.721 8.548 -19.091 1.00 84.44 119 VAL A CA 1
ATOM 979 C C . VAL A 1 119 ? 8.890 7.582 -18.958 1.00 84.44 119 VAL A C 1
ATOM 981 O O . VAL A 1 119 ? 9.953 7.963 -18.477 1.00 84.44 119 VAL A O 1
ATOM 984 N N . PHE A 1 120 ? 8.721 6.317 -19.343 1.00 83.81 120 PHE A N 1
ATOM 985 C CA . PHE A 1 120 ? 9.856 5.393 -19.346 1.00 83.81 120 PHE A CA 1
ATOM 986 C C . PHE A 1 120 ? 10.734 5.660 -20.566 1.00 83.81 120 PHE A C 1
ATOM 988 O O . PHE A 1 120 ? 10.223 5.945 -21.645 1.00 83.81 120 PHE A O 1
ATOM 995 N N . LYS A 1 121 ? 12.055 5.514 -20.407 1.00 77.25 121 LYS A N 1
ATOM 996 C CA . LYS A 1 121 ? 13.057 5.807 -21.450 1.00 77.25 121 LYS A CA 1
ATOM 997 C C . LYS A 1 121 ? 12.784 5.124 -22.804 1.00 77.25 121 LYS A C 1
ATOM 999 O O . LYS A 1 121 ? 13.173 5.663 -23.826 1.00 77.25 121 LYS A O 1
ATOM 1004 N N . GLY A 1 122 ? 12.106 3.973 -22.816 1.00 71.75 122 GLY A N 1
ATOM 1005 C CA . GLY A 1 122 ? 11.749 3.247 -24.043 1.00 71.75 122 GLY A CA 1
ATOM 1006 C C . GLY A 1 122 ? 10.448 3.683 -24.732 1.00 71.75 122 GLY A C 1
ATOM 1007 O O . GLY A 1 122 ? 10.175 3.191 -25.818 1.00 71.75 122 GLY A O 1
ATOM 1008 N N . ASP A 1 123 ? 9.647 4.565 -24.122 1.00 72.69 123 ASP A N 1
ATOM 1009 C CA . ASP A 1 123 ? 8.401 5.085 -24.718 1.00 72.69 123 ASP A CA 1
ATOM 1010 C C . ASP A 1 123 ? 8.578 6.481 -25.335 1.00 72.69 123 ASP A C 1
ATOM 1012 O O . ASP A 1 123 ? 7.623 7.053 -25.860 1.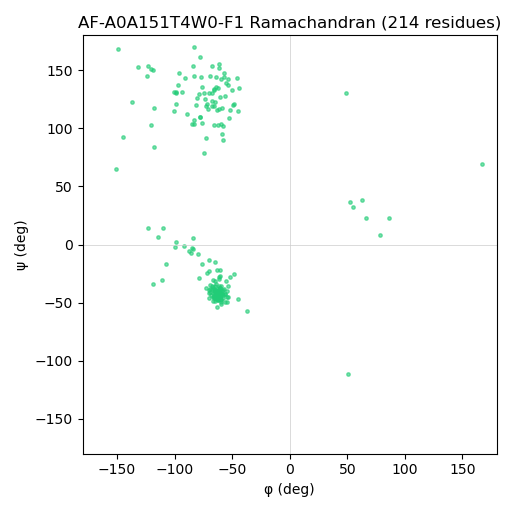00 72.69 123 ASP A O 1
ATOM 1016 N N . VAL A 1 124 ? 9.774 7.064 -25.220 1.00 64.56 124 VAL A N 1
ATOM 1017 C CA . VAL A 1 124 ? 10.076 8.372 -25.802 1.00 64.56 124 VAL A CA 1
ATOM 1018 C C . VAL A 1 124 ? 10.198 8.178 -27.319 1.00 64.56 124 VAL A C 1
ATOM 1020 O O . VAL A 1 124 ? 10.980 7.322 -27.741 1.00 64.56 124 VAL A O 1
ATOM 1023 N N . PRO A 1 125 ? 9.444 8.925 -28.150 1.00 59.66 125 PRO A N 1
ATOM 1024 C CA . PRO A 1 125 ? 9.674 8.938 -29.591 1.00 59.66 125 PRO A CA 1
ATOM 1025 C C . PRO A 1 125 ? 11.143 9.285 -29.860 1.00 59.66 125 PRO A C 1
ATOM 1027 O O . PRO A 1 125 ? 11.683 10.120 -29.131 1.00 59.66 125 PRO A O 1
ATOM 1030 N N . PRO A 1 126 ? 11.807 8.694 -30.867 1.00 52.50 126 PRO A N 1
ATOM 1031 C CA . PRO A 1 126 ? 13.142 9.135 -31.240 1.00 52.50 126 PRO A CA 1
ATOM 1032 C C . PRO A 1 126 ? 13.055 10.607 -31.653 1.00 52.50 126 PRO A C 1
ATOM 1034 O O . PRO A 1 126 ? 12.527 10.944 -32.711 1.00 52.50 126 PRO A O 1
ATOM 1037 N N . THR A 1 127 ? 13.506 11.498 -30.776 1.00 47.22 127 THR A N 1
ATOM 1038 C CA . THR A 1 127 ? 13.741 12.894 -31.127 1.00 47.22 127 THR A CA 1
ATOM 1039 C C . THR A 1 127 ? 14.867 12.904 -32.166 1.00 47.22 127 THR A C 1
ATOM 1041 O O . THR A 1 127 ? 15.839 12.171 -31.965 1.00 47.22 127 THR A O 1
ATOM 1044 N N . PRO A 1 128 ? 14.771 13.680 -33.263 1.00 44.31 128 PRO A N 1
ATOM 1045 C CA . PRO A 1 128 ? 15.854 13.775 -34.233 1.00 44.31 128 PRO A CA 1
ATOM 1046 C C . PRO A 1 128 ? 17.129 14.226 -33.520 1.00 44.31 128 PRO A C 1
ATOM 1048 O O . PRO A 1 128 ? 17.107 15.201 -32.767 1.00 44.31 128 PRO A O 1
ATOM 1051 N N . GLU A 1 129 ? 18.203 13.475 -33.727 1.00 43.62 129 GLU A N 1
ATOM 1052 C CA . GLU A 1 129 ? 19.530 13.720 -33.177 1.00 43.62 129 GLU A CA 1
ATOM 1053 C C . GLU A 1 129 ? 19.953 15.176 -33.418 1.00 43.62 129 GLU A C 1
ATOM 1055 O O . GLU A 1 129 ? 20.084 15.610 -34.562 1.00 43.62 129 GLU A O 1
ATOM 1060 N N . SER A 1 130 ? 20.222 15.935 -32.352 1.00 35.78 130 SER A N 1
ATOM 1061 C CA . SER A 1 130 ? 21.228 16.985 -32.474 1.00 35.78 130 SER A CA 1
ATOM 1062 C C . SER A 1 130 ? 22.572 16.308 -32.259 1.00 35.78 130 SER A C 1
ATOM 1064 O O . SER A 1 130 ? 22.921 15.962 -31.129 1.00 35.78 130 SER A O 1
ATOM 1066 N N . ALA A 1 131 ? 23.290 16.087 -33.355 1.00 41.41 131 ALA A N 1
ATOM 1067 C CA . ALA A 1 131 ? 24.698 15.747 -33.332 1.00 41.41 131 ALA A CA 1
ATOM 1068 C C . ALA A 1 131 ? 25.447 16.795 -32.494 1.00 41.41 131 ALA A C 1
ATOM 1070 O O . ALA A 1 131 ? 25.584 17.947 -32.904 1.00 41.41 131 ALA A O 1
ATOM 1071 N N . ILE A 1 132 ? 25.903 16.396 -31.312 1.00 35.53 132 ILE A N 1
ATOM 1072 C CA . ILE A 1 132 ? 27.113 16.960 -30.733 1.00 35.53 132 ILE A CA 1
ATOM 1073 C C . ILE A 1 132 ? 28.045 15.772 -30.560 1.00 35.53 132 ILE A C 1
ATOM 1075 O O . ILE A 1 132 ? 27.841 14.894 -29.726 1.00 35.53 132 ILE A O 1
ATOM 1079 N N . ASP A 1 133 ? 28.972 15.753 -31.501 1.00 44.44 133 ASP A N 1
ATOM 1080 C CA . ASP A 1 133 ? 30.189 14.975 -31.578 1.00 44.44 133 ASP A CA 1
ATOM 1081 C C . ASP A 1 133 ? 30.965 15.076 -30.253 1.00 44.44 133 ASP A C 1
ATOM 1083 O O . ASP A 1 133 ? 31.317 16.176 -29.837 1.00 44.44 133 ASP A O 1
ATOM 1087 N N . GLU A 1 134 ? 31.205 13.946 -29.590 1.00 41.12 134 GLU A N 1
ATOM 1088 C CA . GLU A 1 134 ? 32.402 13.743 -28.768 1.00 41.12 134 GLU A CA 1
ATOM 1089 C C . GLU A 1 134 ? 32.822 12.277 -28.895 1.00 41.12 134 GLU A C 1
ATOM 1091 O O . GLU A 1 134 ? 32.347 11.376 -28.200 1.00 41.12 134 GLU A O 1
ATOM 1096 N N . ASP A 1 135 ? 33.708 12.062 -29.860 1.00 40.59 135 ASP A N 1
ATOM 1097 C CA . ASP A 1 135 ? 34.629 10.939 -29.910 1.00 40.59 135 ASP A CA 1
ATOM 1098 C C . ASP A 1 135 ? 35.653 11.071 -28.764 1.00 40.59 135 ASP A C 1
ATOM 1100 O O . ASP A 1 135 ? 36.242 12.137 -28.568 1.00 40.59 135 ASP A O 1
ATOM 1104 N N . GLY A 1 136 ? 35.863 10.001 -27.988 1.00 31.84 136 GLY A N 1
ATOM 1105 C CA . GLY A 1 136 ? 36.795 10.024 -26.855 1.00 31.84 136 GLY A CA 1
ATOM 1106 C C . GLY A 1 136 ? 36.709 8.847 -25.873 1.00 31.84 136 GLY A C 1
ATOM 1107 O O . GLY A 1 136 ? 36.318 9.045 -24.734 1.00 31.84 136 GLY A O 1
ATOM 1108 N N . VAL A 1 137 ? 37.108 7.647 -26.324 1.00 34.44 137 VAL A N 1
ATOM 1109 C CA . VAL A 1 137 ? 37.784 6.533 -25.592 1.00 34.44 137 VAL A CA 1
ATOM 1110 C C . VAL A 1 137 ? 37.227 6.045 -24.221 1.00 34.44 137 VAL A C 1
ATOM 1112 O O . VAL A 1 137 ? 37.100 6.813 -23.272 1.00 34.44 137 VAL A O 1
ATOM 1115 N N . PRO A 1 138 ? 37.029 4.720 -24.016 1.00 41.59 138 PRO A N 1
ATOM 1116 C CA . PRO A 1 138 ? 36.637 4.166 -22.718 1.00 41.59 138 PRO A CA 1
ATOM 1117 C C . PRO A 1 138 ? 37.833 4.084 -21.752 1.00 41.59 138 PRO A C 1
ATOM 1119 O O . PRO A 1 138 ? 38.706 3.231 -21.919 1.00 41.59 138 PRO A O 1
ATOM 1122 N N . SER A 1 139 ? 37.858 4.924 -20.713 1.00 32.62 139 SER A N 1
ATOM 1123 C CA . SER A 1 139 ? 38.753 4.727 -19.566 1.00 32.62 139 SER A CA 1
ATOM 1124 C C . SER A 1 139 ? 38.057 3.871 -18.513 1.00 32.62 139 SER A C 1
ATOM 1126 O O . SER A 1 139 ? 37.069 4.275 -17.902 1.00 32.62 139 SER A O 1
ATOM 1128 N N . HIS A 1 140 ? 38.578 2.662 -18.345 1.00 42.56 140 HIS A N 1
ATOM 1129 C CA . HIS A 1 140 ? 38.355 1.806 -17.191 1.00 42.56 140 HIS A CA 1
ATOM 1130 C C . HIS A 1 140 ? 39.025 2.492 -15.995 1.00 42.56 140 HIS A C 1
ATOM 1132 O O . HIS A 1 140 ? 40.233 2.703 -16.041 1.00 42.56 140 HIS A O 1
ATOM 1138 N N . ASP A 1 141 ? 38.274 2.843 -14.955 1.00 31.84 141 ASP A N 1
ATOM 1139 C CA . ASP A 1 141 ? 38.868 3.154 -13.658 1.00 31.84 141 ASP A CA 1
ATOM 1140 C C . ASP A 1 141 ? 38.025 2.513 -12.559 1.00 31.84 141 ASP A C 1
ATOM 1142 O O . ASP A 1 141 ? 36.799 2.660 -12.495 1.00 31.84 141 ASP A O 1
ATOM 1146 N N . GLU A 1 142 ? 38.703 1.684 -11.777 1.00 45.34 142 GLU A N 1
ATOM 1147 C CA . GLU A 1 142 ? 38.154 1.008 -10.620 1.00 45.34 142 GLU A CA 1
ATOM 1148 C C . GLU A 1 142 ? 38.074 1.992 -9.458 1.00 45.34 142 GLU A C 1
ATOM 1150 O O . GLU A 1 142 ? 39.088 2.320 -8.858 1.00 45.34 142 GLU A O 1
ATOM 1155 N N . ASP A 1 143 ? 36.861 2.391 -9.081 1.00 34.88 143 ASP A N 1
ATOM 1156 C CA . ASP A 1 143 ? 36.597 2.944 -7.753 1.00 34.88 143 ASP A CA 1
ATOM 1157 C C . ASP A 1 143 ? 35.599 2.040 -7.029 1.00 34.88 143 ASP A C 1
ATOM 1159 O O . ASP A 1 143 ? 34.375 2.211 -7.035 1.00 34.88 143 ASP A O 1
ATOM 1163 N N . GLN A 1 144 ? 36.164 1.002 -6.422 1.00 37.62 144 GLN A N 1
ATOM 1164 C CA . GLN A 1 144 ? 35.506 0.147 -5.450 1.00 37.62 144 GLN A CA 1
ATOM 1165 C C . GLN A 1 144 ? 35.332 0.947 -4.142 1.00 37.62 144 GLN A C 1
ATOM 1167 O O . GLN A 1 144 ? 36.330 1.375 -3.561 1.00 37.62 144 GLN A O 1
ATOM 1172 N N . PRO A 1 145 ? 34.110 1.164 -3.616 1.00 36.78 145 PRO A N 1
ATOM 1173 C CA . PRO A 1 145 ? 33.971 1.764 -2.294 1.00 36.78 145 PRO A CA 1
ATOM 1174 C C . PRO A 1 145 ? 34.466 0.768 -1.227 1.00 36.78 145 PRO A C 1
ATOM 1176 O O . PRO A 1 145 ? 34.279 -0.444 -1.395 1.00 36.78 145 PRO A O 1
ATOM 1179 N N . PRO A 1 146 ? 35.088 1.242 -0.130 1.00 35.00 146 PRO A N 1
ATOM 1180 C CA . PRO A 1 146 ? 35.769 0.376 0.822 1.00 35.00 146 PRO A CA 1
ATOM 1181 C C . PRO A 1 146 ? 34.800 -0.632 1.443 1.00 35.00 146 PRO A C 1
ATOM 1183 O O . PRO A 1 146 ? 33.758 -0.270 1.996 1.00 35.00 146 PRO A O 1
ATOM 1186 N N . GLN A 1 147 ? 35.168 -1.913 1.362 1.00 35.38 147 GLN A N 1
ATOM 1187 C CA . GLN A 1 147 ? 34.555 -2.962 2.162 1.00 35.38 147 GLN A CA 1
ATOM 1188 C C . GLN A 1 147 ? 34.904 -2.703 3.627 1.00 35.38 147 GLN A C 1
ATOM 1190 O O . GLN A 1 147 ? 36.018 -2.961 4.069 1.00 35.38 147 GLN A O 1
ATOM 1195 N N . VAL A 1 148 ? 33.947 -2.170 4.381 1.00 31.28 148 VAL A N 1
ATOM 1196 C CA . VAL A 1 148 ? 33.979 -2.270 5.837 1.00 31.28 148 VAL A CA 1
ATOM 1197 C C . VAL A 1 148 ? 33.554 -3.697 6.168 1.00 31.28 148 VAL A C 1
ATOM 1199 O O . VAL A 1 148 ? 32.377 -4.043 6.045 1.00 31.28 148 VAL A O 1
ATOM 1202 N N . GLU A 1 149 ? 34.520 -4.538 6.539 1.00 33.59 149 GLU A N 1
ATOM 1203 C CA . GLU A 1 149 ? 34.248 -5.766 7.280 1.00 33.59 149 GLU A CA 1
ATOM 1204 C C . GLU A 1 149 ? 33.536 -5.380 8.579 1.00 33.59 149 GLU A C 1
ATOM 1206 O O . GLU A 1 149 ? 34.138 -4.879 9.526 1.00 33.59 149 GLU A O 1
ATOM 1211 N N . ALA A 1 150 ? 32.220 -5.568 8.609 1.00 33.53 150 ALA A N 1
ATOM 1212 C CA . ALA A 1 150 ? 31.488 -5.617 9.857 1.00 33.53 150 ALA A CA 1
ATOM 1213 C C . ALA A 1 150 ? 31.582 -7.055 10.374 1.00 33.53 150 ALA A C 1
ATOM 1215 O O . ALA A 1 150 ? 30.913 -7.956 9.861 1.00 33.53 150 ALA A O 1
ATOM 1216 N N . GLU A 1 151 ? 32.437 -7.261 11.376 1.00 31.58 151 GLU A N 1
ATOM 1217 C CA . GLU A 1 151 ? 32.366 -8.423 12.260 1.00 31.58 151 GLU A CA 1
ATOM 1218 C C . GLU A 1 151 ? 30.912 -8.656 12.717 1.00 31.58 151 GLU A C 1
ATOM 1220 O O . GLU A 1 151 ? 30.192 -7.687 12.987 1.00 31.58 151 GLU A O 1
ATOM 1225 N N . PRO A 1 152 ? 30.454 -9.914 12.855 1.00 34.44 152 PRO A N 1
ATOM 1226 C CA . PRO A 1 152 ? 29.137 -10.207 13.395 1.00 34.44 152 PRO A CA 1
ATOM 1227 C C . PRO A 1 152 ? 29.158 -9.980 14.911 1.00 34.44 152 PRO A C 1
ATOM 1229 O O . PRO A 1 152 ? 29.241 -10.912 15.713 1.00 34.44 152 PRO A O 1
ATOM 1232 N N . GLY A 1 153 ? 29.068 -8.714 15.314 1.00 30.73 153 GLY A N 1
ATOM 1233 C CA . GLY A 1 153 ? 28.654 -8.345 16.656 1.00 30.73 153 GLY A CA 1
ATOM 1234 C C . GLY A 1 153 ? 27.261 -8.918 16.885 1.00 30.73 153 GLY A C 1
ATOM 1235 O O . GLY A 1 153 ? 26.328 -8.599 16.152 1.00 30.73 153 GLY A O 1
ATOM 1236 N N . ARG A 1 154 ? 27.141 -9.822 17.861 1.00 40.28 154 ARG A N 1
ATOM 1237 C CA . ARG A 1 154 ? 25.872 -10.408 18.303 1.00 40.28 154 ARG A CA 1
ATOM 1238 C C . ARG A 1 154 ? 24.830 -9.296 18.448 1.00 40.28 154 ARG A C 1
ATOM 1240 O O . ARG A 1 154 ? 24.982 -8.448 19.323 1.00 40.28 154 ARG A O 1
ATOM 1247 N N . GLU A 1 155 ? 23.787 -9.332 17.619 1.00 39.44 155 GLU A N 1
ATOM 1248 C CA . GLU A 1 155 ? 22.547 -8.597 17.858 1.00 39.44 155 GLU A CA 1
ATOM 1249 C C . GLU A 1 155 ? 22.008 -9.084 19.209 1.00 39.44 155 GLU A C 1
ATOM 1251 O O . GLU A 1 155 ? 21.400 -10.149 19.319 1.00 39.44 155 GLU A O 1
ATOM 1256 N N . GLN A 1 156 ? 22.323 -8.355 20.277 1.00 38.53 156 GLN A N 1
ATOM 1257 C CA . GLN A 1 156 ? 21.535 -8.437 21.493 1.00 38.53 156 GLN A CA 1
ATOM 1258 C C . GLN A 1 156 ? 20.159 -7.899 21.108 1.00 38.53 156 GLN A C 1
ATOM 1260 O O . GLN A 1 156 ? 20.071 -6.784 20.597 1.00 38.53 156 GLN A O 1
ATOM 1265 N N . GLU A 1 157 ? 19.106 -8.700 21.293 1.00 44.97 157 GLU A N 1
ATOM 1266 C CA . GLU A 1 157 ? 17.725 -8.218 21.238 1.00 44.97 157 GLU A CA 1
ATOM 1267 C C . GLU A 1 157 ? 17.580 -7.109 22.287 1.00 44.97 157 GLU A C 1
ATOM 1269 O O . GLU A 1 157 ? 17.291 -7.362 23.457 1.00 44.97 157 GLU A O 1
ATOM 1274 N N . ALA A 1 158 ? 17.846 -5.871 21.875 1.00 50.75 158 ALA A N 1
ATOM 1275 C CA . ALA A 1 158 ? 17.499 -4.695 22.639 1.00 50.75 158 ALA A CA 1
ATOM 1276 C C . ALA A 1 158 ? 15.975 -4.672 22.760 1.00 50.75 158 ALA A C 1
ATOM 1278 O O . ALA A 1 158 ? 15.255 -4.921 21.784 1.00 50.75 158 ALA A O 1
ATOM 1279 N N . GLU A 1 159 ? 15.475 -4.410 23.969 1.00 54.38 159 GLU A N 1
ATOM 1280 C CA . GLU A 1 159 ? 14.040 -4.276 24.184 1.00 54.38 159 GLU A CA 1
ATOM 1281 C C . GLU A 1 159 ? 13.450 -3.296 23.159 1.00 54.38 159 GLU A C 1
ATOM 1283 O O . GLU A 1 159 ? 14.006 -2.214 22.938 1.00 54.38 159 GLU A O 1
ATOM 1288 N N . PRO A 1 160 ? 12.324 -3.646 22.512 1.00 55.72 160 PRO A N 1
ATOM 1289 C CA . PRO A 1 160 ? 11.763 -2.814 21.466 1.00 55.72 160 PRO A CA 1
ATOM 1290 C C . PRO A 1 160 ? 11.383 -1.456 22.051 1.00 55.72 160 PRO A C 1
ATOM 1292 O O . PRO A 1 160 ? 10.484 -1.367 22.893 1.00 55.72 160 PRO A O 1
ATOM 1295 N N . LYS A 1 161 ? 12.053 -0.407 21.561 1.00 63.97 161 LYS A N 1
ATOM 1296 C CA . LYS A 1 161 ? 11.835 0.990 21.946 1.00 63.97 161 LYS A CA 1
ATOM 1297 C C . LYS A 1 161 ? 10.330 1.303 22.022 1.00 63.97 161 LYS A C 1
ATOM 1299 O O . LYS A 1 161 ? 9.576 0.903 21.124 1.00 63.97 161 LYS A O 1
ATOM 1304 N N . PRO A 1 162 ? 9.860 1.989 23.081 1.00 63.16 162 PRO A N 1
ATOM 1305 C CA . PRO A 1 162 ? 8.460 2.380 23.182 1.00 63.16 162 PRO A CA 1
ATOM 1306 C C . PRO A 1 162 ? 8.078 3.280 22.001 1.00 63.16 162 PRO A C 1
ATOM 1308 O O . PRO A 1 162 ? 8.882 4.102 21.556 1.00 63.16 162 PRO A O 1
ATOM 1311 N N . PHE A 1 163 ? 6.851 3.112 21.495 1.00 62.50 163 PHE A N 1
ATOM 1312 C CA . PHE A 1 163 ? 6.336 3.922 20.393 1.00 62.50 163 PHE A CA 1
ATOM 1313 C C . PHE A 1 163 ? 6.418 5.408 20.739 1.00 62.50 163 PHE A C 1
ATOM 1315 O O . PHE A 1 163 ? 6.078 5.826 21.849 1.00 62.50 163 PHE A O 1
ATOM 1322 N N . SER A 1 164 ? 6.804 6.228 19.766 1.00 71.12 164 SER A N 1
ATOM 1323 C CA . SER A 1 164 ? 6.581 7.662 19.884 1.00 71.12 164 SER A CA 1
ATOM 1324 C C . SER A 1 164 ? 5.072 7.944 19.987 1.00 71.12 164 SER A C 1
ATOM 1326 O O . SER A 1 164 ? 4.249 7.171 19.483 1.00 71.12 164 SER A O 1
ATOM 1328 N N . PRO A 1 165 ? 4.665 9.079 20.579 1.00 69.06 165 PRO A N 1
ATOM 1329 C CA . PRO A 1 165 ? 3.250 9.433 20.688 1.00 69.06 165 PRO A CA 1
ATOM 1330 C C . PRO A 1 165 ? 2.505 9.407 19.344 1.00 69.06 165 PRO A C 1
ATOM 1332 O O . PRO A 1 165 ? 1.349 8.999 19.288 1.00 69.06 165 PRO A O 1
ATOM 1335 N N . PHE A 1 166 ? 3.176 9.792 18.252 1.00 68.44 166 PHE A N 1
ATOM 1336 C CA . PHE A 1 166 ? 2.614 9.735 16.900 1.00 68.44 166 PHE A CA 1
ATOM 1337 C C . PHE A 1 166 ? 2.349 8.297 16.443 1.00 68.44 166 PHE A C 1
ATOM 1339 O O . PHE A 1 166 ? 1.288 7.984 15.909 1.00 68.44 166 PHE A O 1
ATOM 1346 N N . GLU A 1 167 ? 3.302 7.406 16.678 1.00 70.00 167 GLU A N 1
ATOM 1347 C CA . GLU A 1 167 ? 3.208 6.004 16.285 1.00 70.00 167 GLU A CA 1
ATOM 1348 C C . GLU A 1 167 ? 2.094 5.278 17.045 1.00 70.00 167 GLU A C 1
ATOM 1350 O O . GLU A 1 167 ? 1.313 4.532 16.451 1.00 70.00 167 GLU A O 1
ATOM 1355 N N . GLN A 1 168 ? 1.952 5.584 18.336 1.00 73.00 168 GLN A N 1
ATOM 1356 C CA . GLN A 1 168 ? 0.870 5.082 19.179 1.00 73.00 168 GLN A CA 1
ATOM 1357 C C . GLN A 1 168 ? -0.509 5.503 18.644 1.00 73.00 168 GLN A C 1
ATOM 1359 O O . GLN A 1 168 ? -1.434 4.691 18.595 1.00 73.00 168 GLN A O 1
ATOM 1364 N N . ILE A 1 169 ? -0.645 6.760 18.204 1.00 76.88 169 ILE A N 1
ATOM 1365 C CA . ILE A 1 169 ? -1.873 7.272 17.580 1.00 76.88 169 ILE A CA 1
ATOM 1366 C C . ILE A 1 169 ? -2.201 6.460 16.324 1.00 76.88 169 ILE A C 1
ATOM 1368 O O . ILE A 1 169 ? -3.317 5.957 16.198 1.00 76.88 169 ILE A O 1
ATOM 1372 N N . MET A 1 170 ? -1.232 6.286 15.421 1.00 75.25 170 MET A N 1
ATOM 1373 C CA . MET A 1 170 ? -1.435 5.566 14.158 1.00 75.25 170 MET A CA 1
ATOM 1374 C C . MET A 1 170 ? -1.899 4.123 14.380 1.00 75.25 170 MET A C 1
ATOM 1376 O O . MET A 1 170 ? -2.824 3.666 13.707 1.00 75.25 170 MET A O 1
ATOM 1380 N N . ILE A 1 171 ? -1.303 3.427 15.351 1.00 76.25 171 ILE A N 1
ATOM 1381 C CA . ILE A 1 171 ? -1.672 2.051 15.713 1.00 76.25 171 ILE A CA 1
ATOM 1382 C C . ILE A 1 171 ? -3.097 1.996 16.261 1.00 76.25 171 ILE A C 1
ATOM 1384 O O . ILE A 1 171 ? -3.914 1.216 15.775 1.00 76.25 171 ILE A O 1
ATOM 1388 N N . ASN A 1 172 ? -3.438 2.876 17.204 1.00 80.50 172 ASN A N 1
ATOM 1389 C CA . ASN A 1 172 ? -4.775 2.906 17.798 1.00 80.50 172 ASN A CA 1
ATOM 1390 C C . ASN A 1 172 ? -5.870 3.174 16.748 1.00 80.50 172 ASN A C 1
ATOM 1392 O O . ASN A 1 172 ? -6.957 2.593 16.814 1.00 80.50 172 ASN A O 1
ATOM 1396 N N . LYS A 1 173 ? -5.601 4.036 15.756 1.00 79.69 173 LYS A N 1
ATOM 1397 C CA . LYS A 1 173 ? -6.539 4.279 14.646 1.00 79.69 173 LYS A CA 1
ATOM 1398 C C . LYS A 1 173 ? -6.645 3.075 13.711 1.00 79.69 173 LYS A C 1
ATOM 1400 O O . LYS A 1 173 ? -7.750 2.756 13.274 1.00 79.69 173 LYS A O 1
ATOM 1405 N N . LEU A 1 174 ? -5.538 2.386 13.428 1.00 79.75 174 LEU A N 1
ATOM 1406 C CA . LEU A 1 174 ? -5.560 1.171 12.612 1.00 79.75 174 LEU A CA 1
ATOM 1407 C C . LEU A 1 174 ? -6.400 0.070 13.275 1.00 79.75 174 LEU A C 1
ATOM 1409 O O . LEU A 1 174 ? -7.225 -0.551 12.606 1.00 79.75 174 LEU A O 1
ATOM 1413 N N . ASP A 1 175 ? -6.279 -0.100 14.591 1.00 81.00 175 ASP A N 1
ATOM 1414 C CA . ASP A 1 175 ? -7.124 -1.015 15.366 1.00 81.00 175 ASP A CA 1
ATOM 1415 C C . ASP A 1 175 ? -8.607 -0.639 15.288 1.00 81.00 175 ASP A C 1
ATOM 1417 O O . ASP A 1 175 ? -9.471 -1.512 15.164 1.00 81.00 175 ASP A O 1
ATOM 1421 N N . ALA A 1 176 ? -8.931 0.658 15.325 1.00 81.69 176 ALA A N 1
ATOM 1422 C CA . ALA A 1 176 ? -10.303 1.127 15.148 1.00 81.69 176 ALA A CA 1
ATOM 1423 C C . ALA A 1 176 ? -10.849 0.772 13.754 1.00 81.69 176 ALA A C 1
ATOM 1425 O O . ALA A 1 176 ? -11.965 0.256 13.652 1.00 81.69 176 ALA A O 1
ATOM 1426 N N . VAL A 1 177 ? -10.057 0.973 12.693 1.00 77.62 177 VAL A N 1
ATOM 1427 C CA . VAL A 1 177 ? -10.415 0.573 11.319 1.00 77.62 177 VAL A CA 1
ATOM 1428 C C . VAL A 1 177 ? -10.606 -0.939 11.221 1.00 77.62 177 VAL A C 1
ATOM 1430 O O . VAL A 1 177 ? -11.606 -1.392 10.666 1.00 77.62 177 VAL A O 1
ATOM 1433 N N . MET A 1 178 ? -9.710 -1.731 11.811 1.00 80.62 178 MET A N 1
ATOM 1434 C CA . MET A 1 178 ? -9.816 -3.191 11.813 1.00 80.62 178 MET A CA 1
ATOM 1435 C C . MET A 1 178 ? -11.092 -3.663 12.526 1.00 80.62 178 MET A C 1
ATOM 1437 O O . MET A 1 178 ? -11.810 -4.521 12.011 1.00 80.62 178 MET A O 1
ATOM 1441 N N . LYS A 1 179 ? -11.426 -3.068 13.678 1.00 81.88 179 LYS A N 1
ATOM 1442 C CA . LYS A 1 179 ? -12.682 -3.340 14.396 1.00 81.88 179 LYS A CA 1
ATOM 1443 C C . LYS A 1 179 ? -13.908 -2.937 13.576 1.00 81.88 179 LYS A C 1
ATOM 1445 O O . LYS A 1 179 ? -14.895 -3.665 13.576 1.00 81.88 179 LYS A O 1
ATOM 1450 N N . MET A 1 180 ? -13.869 -1.806 12.867 1.00 75.06 180 MET A N 1
ATOM 1451 C CA . MET A 1 180 ? -14.948 -1.409 11.951 1.00 75.06 180 MET A CA 1
ATOM 1452 C C . MET A 1 180 ? -15.129 -2.415 10.813 1.00 75.06 180 MET A C 1
ATOM 1454 O O . MET A 1 180 ? -16.255 -2.837 10.568 1.00 75.06 180 MET A O 1
ATOM 1458 N N . SER A 1 181 ? -14.038 -2.850 10.180 1.00 73.12 181 SER A N 1
ATOM 1459 C CA . SER A 1 181 ? -14.081 -3.832 9.091 1.00 73.12 181 SER A CA 1
ATOM 1460 C C . SER A 1 181 ? -14.699 -5.156 9.541 1.00 73.12 181 SER A C 1
ATOM 1462 O O . SER A 1 181 ? -15.622 -5.646 8.897 1.00 73.12 181 SER A O 1
ATOM 1464 N N . LYS A 1 182 ? -14.262 -5.688 10.691 1.00 79.69 182 LYS A N 1
ATOM 1465 C CA . LYS A 1 182 ? -14.817 -6.925 11.268 1.00 79.69 182 LYS A CA 1
ATOM 1466 C C . LYS A 1 182 ? -16.305 -6.801 11.600 1.00 79.69 182 LYS A C 1
ATOM 1468 O O . LYS A 1 182 ? -17.060 -7.743 11.392 1.00 79.69 182 LYS A O 1
ATOM 1473 N N . ARG A 1 183 ? -16.745 -5.635 12.091 1.00 79.12 183 ARG A N 1
ATOM 1474 C CA . ARG A 1 183 ? -18.172 -5.375 12.343 1.00 79.12 183 ARG A CA 1
ATOM 1475 C C . ARG A 1 183 ? -18.981 -5.380 11.054 1.00 79.12 183 ARG A C 1
ATOM 1477 O O . ARG A 1 183 ? -20.030 -6.004 11.028 1.00 79.12 183 ARG A O 1
ATOM 1484 N N . HIS A 1 184 ? -18.504 -4.722 9.999 1.00 74.88 184 HIS A N 1
ATOM 1485 C CA . HIS A 1 184 ? -19.190 -4.759 8.708 1.00 74.88 184 HIS A CA 1
ATOM 1486 C C . HIS A 1 184 ? -19.296 -6.188 8.171 1.00 74.88 184 HIS A C 1
ATOM 1488 O O . HIS A 1 184 ? -20.385 -6.595 7.795 1.00 74.88 184 HIS A O 1
ATOM 1494 N N . GLU A 1 185 ? -18.211 -6.964 8.194 1.00 75.88 185 GLU A N 1
ATOM 1495 C CA . GLU A 1 185 ? -18.224 -8.367 7.757 1.00 75.88 185 GLU A CA 1
ATOM 1496 C C . GLU A 1 185 ? -19.229 -9.211 8.554 1.00 75.88 185 GLU A C 1
ATOM 1498 O O . GLU A 1 185 ? -20.056 -9.900 7.966 1.00 75.88 185 GLU A O 1
ATOM 1503 N N . SER A 1 186 ? -19.242 -9.069 9.882 1.00 80.31 186 SER A N 1
ATOM 1504 C CA . SER A 1 186 ? -20.232 -9.713 10.750 1.00 80.31 186 SER A CA 1
ATOM 1505 C C . SER A 1 186 ? -21.673 -9.295 10.441 1.00 80.31 186 SER A C 1
ATOM 1507 O O . SER A 1 186 ? -22.563 -10.132 10.537 1.00 80.31 186 SER A O 1
ATOM 1509 N N . ILE A 1 187 ? -21.919 -8.030 10.088 1.00 79.38 187 ILE A N 1
ATOM 1510 C CA . ILE A 1 187 ? -23.253 -7.551 9.692 1.00 79.38 187 ILE A CA 1
ATOM 1511 C C . ILE A 1 187 ? -23.671 -8.195 8.369 1.00 79.38 187 ILE A C 1
ATOM 1513 O O . ILE A 1 187 ? -24.788 -8.686 8.268 1.00 79.38 187 ILE A O 1
ATOM 1517 N N . TYR A 1 188 ? -22.780 -8.240 7.374 1.00 65.62 188 TYR A N 1
ATOM 1518 C CA . TYR A 1 188 ? -23.068 -8.895 6.096 1.00 65.62 188 TYR A CA 1
ATOM 1519 C C . TYR A 1 188 ? -23.366 -10.388 6.265 1.00 65.62 188 TYR A C 1
ATOM 1521 O O . TYR A 1 188 ? -24.337 -10.869 5.693 1.00 65.62 188 TYR A O 1
ATOM 1529 N N . LEU A 1 189 ? -22.579 -11.106 7.072 1.00 77.38 189 LEU A N 1
ATOM 1530 C CA . LEU A 1 189 ? -22.824 -12.524 7.358 1.00 77.38 189 LEU A CA 1
ATOM 1531 C C . LEU A 1 189 ? -24.148 -12.741 8.100 1.00 77.38 189 LEU A C 1
ATOM 1533 O O . LEU A 1 189 ? -24.894 -13.640 7.741 1.00 77.38 189 LEU A O 1
ATOM 1537 N N . GLY A 1 190 ? -24.472 -11.890 9.078 1.00 82.38 190 GLY A N 1
ATOM 1538 C CA . GLY A 1 190 ? -25.755 -11.966 9.783 1.00 82.38 190 GLY A CA 1
ATOM 1539 C C . GLY A 1 190 ? -26.962 -11.676 8.886 1.00 82.38 190 GLY A C 1
ATOM 1540 O O . GLY A 1 190 ? -28.024 -12.245 9.094 1.00 82.38 190 GLY A O 1
ATOM 1541 N N . ILE A 1 191 ? -26.809 -10.818 7.872 1.00 80.44 191 ILE A N 1
ATOM 1542 C CA . ILE A 1 191 ? -27.857 -10.582 6.869 1.00 80.44 191 ILE A CA 1
ATOM 1543 C C . ILE A 1 191 ? -28.028 -11.809 5.965 1.00 80.44 191 ILE A C 1
ATOM 1545 O O . ILE A 1 191 ? -29.159 -12.171 5.663 1.00 80.44 191 ILE A O 1
ATOM 1549 N N . LEU A 1 192 ? -26.934 -12.448 5.539 1.00 76.50 192 LEU A N 1
ATOM 1550 C CA . LEU A 1 192 ? -27.001 -13.666 4.721 1.00 76.50 192 LEU A CA 1
ATOM 1551 C C . LEU A 1 192 ? -27.708 -14.808 5.466 1.00 76.50 192 LEU A C 1
ATOM 1553 O O . LEU A 1 192 ? -28.624 -15.397 4.914 1.00 76.50 192 LEU A O 1
ATOM 1557 N N . ASP A 1 193 ? -27.379 -15.018 6.741 1.00 85.25 193 ASP A N 1
ATOM 1558 C CA . ASP A 1 193 ? -28.029 -16.023 7.599 1.00 85.25 193 ASP A CA 1
ATOM 1559 C C . ASP A 1 193 ? -29.546 -15.786 7.752 1.00 85.25 193 ASP A C 1
ATOM 1561 O O . ASP A 1 193 ? -30.346 -16.723 7.754 1.00 85.25 193 ASP A O 1
ATOM 1565 N N . GLN A 1 194 ? -29.974 -14.518 7.806 1.00 88.12 194 GLN A N 1
ATOM 1566 C CA . GLN A 1 194 ? -31.400 -14.171 7.805 1.00 88.12 194 GLN A CA 1
ATOM 1567 C C . GLN A 1 194 ? -32.094 -14.511 6.483 1.00 88.12 194 GLN A C 1
ATOM 1569 O O . GLN A 1 194 ? -33.256 -14.913 6.510 1.00 88.12 194 GLN A O 1
ATOM 1574 N N . PHE A 1 195 ? -31.416 -14.346 5.343 1.00 84.44 195 PHE A N 1
ATOM 1575 C CA . PHE A 1 195 ? -31.960 -14.754 4.046 1.00 84.44 195 PHE A CA 1
ATOM 1576 C C . PHE A 1 195 ? -32.061 -16.274 3.937 1.00 84.44 195 PHE A C 1
ATOM 1578 O O . PHE A 1 195 ? -33.118 -16.758 3.549 1.00 84.44 195 PHE A O 1
ATOM 1585 N N . ASP A 1 196 ? -31.036 -17.008 4.374 1.00 85.81 196 ASP A N 1
ATOM 1586 C CA . ASP A 1 196 ? -31.061 -18.476 4.407 1.00 85.81 196 ASP A CA 1
ATOM 1587 C C . ASP A 1 196 ? -32.222 -18.983 5.287 1.00 85.81 196 ASP A C 1
ATOM 1589 O O . ASP A 1 196 ? -32.989 -19.859 4.890 1.00 85.81 196 ASP A O 1
ATOM 1593 N N . THR A 1 197 ? -32.430 -18.355 6.453 1.00 90.94 197 THR A N 1
ATOM 1594 C CA . THR A 1 197 ? -33.562 -18.665 7.347 1.00 90.94 197 THR A CA 1
ATOM 1595 C C . THR A 1 197 ? -34.915 -18.404 6.676 1.00 90.94 197 THR A C 1
ATOM 1597 O O . THR A 1 197 ? -35.854 -19.187 6.829 1.00 90.94 197 THR A O 1
ATOM 1600 N N . LEU A 1 198 ? -35.040 -17.295 5.940 1.00 88.69 198 LEU A N 1
ATOM 1601 C CA . LEU A 1 198 ? -36.269 -16.944 5.230 1.00 88.69 198 LEU A CA 1
ATOM 1602 C C . LEU A 1 198 ? -36.555 -17.934 4.094 1.00 88.69 198 LEU A C 1
ATOM 1604 O O . LEU A 1 198 ? -37.703 -18.343 3.922 1.00 88.69 198 LEU A O 1
ATOM 1608 N N . ASP A 1 199 ? -35.529 -18.333 3.345 1.00 87.88 199 ASP A N 1
ATOM 1609 C CA . ASP A 1 199 ? -35.648 -19.326 2.278 1.00 87.88 199 ASP A CA 1
ATOM 1610 C C . ASP A 1 199 ? -36.102 -20.681 2.838 1.00 87.88 199 ASP A C 1
ATOM 1612 O O . ASP A 1 199 ? -37.030 -21.290 2.300 1.00 87.88 199 ASP A O 1
ATOM 1616 N N . ASP A 1 200 ? -35.556 -21.112 3.977 1.00 90.62 200 ASP A N 1
ATOM 1617 C CA . ASP A 1 200 ? -36.009 -22.319 4.677 1.00 90.62 200 ASP A CA 1
ATOM 1618 C C . ASP A 1 200 ? -37.485 -22.228 5.105 1.00 90.62 200 ASP A C 1
ATOM 1620 O O . ASP A 1 200 ? -38.256 -23.181 4.932 1.00 90.62 200 ASP A O 1
ATOM 1624 N N . GLU A 1 201 ? -37.925 -21.085 5.643 1.00 90.88 201 GLU A N 1
ATOM 1625 C CA . GLU A 1 201 ? -39.333 -20.862 5.998 1.00 90.88 201 GLU A CA 1
ATOM 1626 C C . GLU A 1 201 ? -40.252 -20.873 4.769 1.00 90.88 201 GLU A C 1
ATOM 1628 O O . GLU A 1 201 ? -41.323 -21.494 4.803 1.00 90.88 201 GLU A O 1
ATOM 1633 N N . ILE A 1 202 ? -39.829 -20.244 3.670 1.00 87.06 202 ILE A N 1
ATOM 1634 C CA . ILE A 1 202 ? -40.553 -20.237 2.393 1.00 87.06 202 ILE A CA 1
ATOM 1635 C C . ILE A 1 202 ? -40.681 -21.661 1.849 1.00 87.06 202 ILE A C 1
ATOM 1637 O O . ILE A 1 202 ? -41.780 -22.065 1.458 1.00 87.06 202 ILE A O 1
ATOM 1641 N N . ASN A 1 203 ? -39.608 -22.448 1.875 1.00 84.25 203 ASN A N 1
ATOM 1642 C CA . ASN A 1 203 ? -39.611 -23.833 1.402 1.00 84.25 203 ASN A CA 1
ATOM 1643 C C . ASN A 1 203 ? -40.516 -24.725 2.263 1.00 84.25 203 ASN A C 1
ATOM 1645 O O . ASN A 1 203 ? -41.298 -25.530 1.739 1.00 84.25 203 ASN A O 1
ATOM 1649 N N . ARG A 1 204 ? -40.519 -24.530 3.589 1.00 88.62 204 ARG A N 1
ATOM 1650 C CA . ARG A 1 204 ? -41.461 -25.211 4.498 1.00 88.62 204 ARG A CA 1
ATOM 1651 C C . ARG A 1 204 ? -42.915 -24.860 4.192 1.00 88.62 204 ARG A C 1
ATOM 1653 O O . ARG A 1 204 ? -43.765 -25.753 4.188 1.00 88.62 204 ARG A O 1
ATOM 1660 N N . LEU A 1 205 ? -43.214 -23.589 3.918 1.00 88.12 205 LEU A N 1
ATOM 1661 C CA . LEU A 1 205 ? -44.558 -23.151 3.532 1.00 88.12 205 LEU A CA 1
ATOM 1662 C C . LEU A 1 205 ? -44.972 -23.731 2.176 1.00 88.12 205 LEU A C 1
ATOM 1664 O O . LEU A 1 205 ? -46.073 -24.274 2.078 1.00 88.12 205 LEU A O 1
ATOM 1668 N N . LYS A 1 206 ? -44.097 -23.692 1.160 1.00 85.38 206 LYS A N 1
ATOM 1669 C CA . LYS A 1 206 ? -44.340 -24.318 -0.154 1.00 85.38 206 LYS A CA 1
ATOM 1670 C C . LYS A 1 206 ? -44.682 -25.804 -0.009 1.00 85.38 206 LYS A C 1
ATOM 1672 O O . LYS A 1 206 ? -45.679 -26.251 -0.575 1.00 85.38 206 LYS A O 1
ATOM 1677 N N . THR A 1 207 ? -43.927 -26.527 0.822 1.00 87.12 207 THR A N 1
ATOM 1678 C CA . THR A 1 207 ? -44.172 -27.947 1.131 1.00 87.12 207 THR A CA 1
ATOM 1679 C C . THR A 1 207 ? -45.547 -28.156 1.772 1.00 87.12 207 THR A C 1
ATOM 1681 O O . THR A 1 207 ? -46.297 -29.039 1.362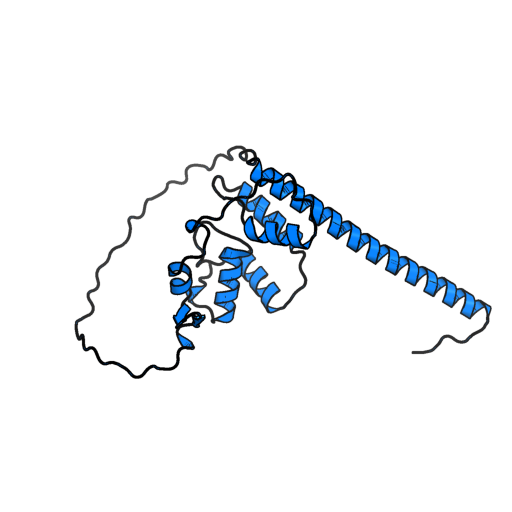 1.00 87.12 207 THR A O 1
ATOM 1684 N N . HIS A 1 208 ? -45.920 -27.323 2.750 1.00 85.44 208 HIS A N 1
ATOM 1685 C CA . HIS A 1 208 ? -47.222 -27.409 3.421 1.00 85.44 208 HIS A CA 1
ATOM 1686 C C . HIS A 1 208 ? -48.403 -27.083 2.487 1.00 85.44 208 HIS A C 1
ATOM 1688 O O . HIS A 1 208 ? -49.498 -27.616 2.655 1.00 85.44 208 HIS A O 1
ATOM 1694 N N . LEU A 1 209 ? -48.185 -26.218 1.495 1.00 86.19 209 LEU A N 1
ATOM 1695 C CA . LEU A 1 209 ? -49.166 -25.839 0.472 1.00 86.19 209 LEU A CA 1
ATOM 1696 C C . LEU A 1 209 ? -49.232 -26.822 -0.711 1.00 86.19 209 LEU A C 1
ATOM 1698 O O . LEU A 1 209 ? -50.076 -26.645 -1.587 1.00 86.19 209 LEU A O 1
ATOM 1702 N N . GLY A 1 210 ? -48.378 -27.853 -0.746 1.00 81.62 210 GLY A N 1
ATOM 1703 C CA . GLY A 1 210 ? -48.339 -28.840 -1.831 1.00 81.62 210 GLY A CA 1
ATOM 1704 C C . GLY A 1 210 ? -47.892 -28.261 -3.176 1.00 81.62 210 GLY A C 1
ATOM 1705 O O . GLY A 1 210 ? -48.241 -28.809 -4.222 1.00 81.62 210 GLY A O 1
ATOM 1706 N N . MET A 1 211 ? -47.161 -27.143 -3.163 1.00 80.00 211 MET A N 1
ATOM 1707 C CA . MET A 1 211 ? -46.632 -26.536 -4.383 1.00 80.00 211 MET A CA 1
ATOM 1708 C C . MET A 1 211 ? -45.414 -27.335 -4.875 1.00 80.00 211 MET A C 1
ATOM 1710 O O . MET A 1 211 ? -44.565 -27.680 -4.052 1.00 80.00 211 MET A O 1
ATOM 1714 N N . PRO A 1 212 ? -45.302 -27.635 -6.183 1.00 68.62 212 PRO A N 1
ATOM 1715 C CA . PRO A 1 212 ? -44.114 -28.288 -6.724 1.00 68.62 212 PRO A CA 1
ATOM 1716 C C . PRO A 1 212 ? -42.895 -27.370 -6.572 1.00 68.62 212 PRO A C 1
ATOM 1718 O O . PRO A 1 212 ? -43.023 -26.151 -6.695 1.00 68.62 212 PRO A O 1
ATOM 1721 N N . GLU A 1 213 ? -41.721 -27.945 -6.300 1.00 68.94 213 GLU A N 1
ATOM 1722 C CA . GLU A 1 213 ? -40.483 -27.167 -6.320 1.00 68.94 213 GLU A CA 1
ATOM 1723 C C . GLU A 1 213 ? -40.195 -26.686 -7.743 1.00 68.94 213 GLU A C 1
ATOM 1725 O O . GLU A 1 213 ? -40.295 -27.453 -8.707 1.00 68.94 213 GLU A O 1
ATOM 1730 N N . ASP A 1 214 ? -39.862 -25.400 -7.859 1.00 65.50 214 ASP A N 1
ATOM 1731 C CA . ASP A 1 214 ? -39.427 -24.795 -9.110 1.00 65.50 214 ASP A CA 1
ATOM 1732 C C . ASP A 1 214 ? -38.125 -25.497 -9.521 1.00 65.50 214 ASP A C 1
ATOM 1734 O O . ASP A 1 214 ? -37.076 -25.294 -8.916 1.00 65.50 214 ASP A O 1
ATOM 1738 N N . SER A 1 215 ? -38.217 -26.407 -10.492 1.00 51.88 215 SER A N 1
ATOM 1739 C CA . SER A 1 215 ? -37.050 -27.095 -11.043 1.00 51.88 215 SER A CA 1
ATOM 1740 C C . SER A 1 215 ? -36.247 -26.087 -11.869 1.00 51.88 215 SER A C 1
ATOM 1742 O O . SER A 1 215 ? -36.785 -25.561 -12.846 1.00 51.88 215 SER A O 1
ATOM 1744 N N . GLU A 1 216 ? -35.008 -25.800 -11.456 1.00 42.19 216 GLU A N 1
ATOM 1745 C CA . GLU A 1 216 ? -34.028 -25.038 -12.255 1.00 42.19 216 GLU A CA 1
ATOM 1746 C C . GLU A 1 216 ? -33.719 -25.702 -13.606 1.00 42.19 216 GLU A C 1
ATOM 1748 O O . GLU A 1 216 ? -33.615 -26.953 -13.663 1.00 42.19 216 GLU A O 1
#

Organism: Cajanus cajan (NCBI:txid3821)

Secondary structure (DSSP, 8-state):
-EEGGGS-HHHHHHHHHIIIIIS--SS-TTEEPHHHHHHHHHHHHT----HHHHHHHHHHHHHTSTT-PPTTHHHHHHHHHHTT---TTSPPPPPPGGGSPPHHHHHHTTEEEETTEEEETTSS--PPP--------------PPP-----------PPP-PPPHHHHHHHHHHHHHHHHHHHHHHHHHHHHHHHHHHHHHHHHHHHHTTPPP---

Mean predicted aligned error: 16.24 Å

Foldseek 3Di:
DDFLLPDDLVLSVLLQCCCPPQQDDPDDSRDDDPVSVVVSVCVVVVPDDDSLVSLVVSQVVQLQPQDRDRHCPPVLVVVCVVVVPDCPPPDDDDDDPVSDDDPVNLVSSQWDDDPNDTDHVVVDDPDPDPDDDDDDDDDDDDDDPDDDPDDPDDPDSDPRDDDDPSSVVSVVSSVVVVVVVVVVVVVVVVVVVVVVVVVVVVVVVCVVVVHDPDDD

Sequence (216 aa):
KFLAGGMKKNSRLISFIIAWMLKPRLHNHAQMSRDDILLMHVIKKKIKIDWVSVVNDCMWKARRKEDGPIPYALLLSKIFENTRVDLTREKKIILHASNKIEKSSLHHMGMLKQEDKWVFKGDVPPTPESAIDEDGVPSHDEDQPPQVEAEPGREQEAEPKPFSPFEQIMINKLDAVMKMSKRHESIYLGILDQFDTLDDEINRLKTHLGMPEDSE

Radius of gyration: 26.71 Å; Cα contacts (8 Å, |Δi|>4): 111; chains: 1; bounding box: 88×48×58 Å

Solvent-accessible surface area (backbone atoms only — not comparable to full-atom values): 13791 Å² total; per-residue (Å²): 129,47,64,42,84,83,46,60,69,69,60,31,52,48,47,45,46,37,32,63,66,75,52,51,58,98,67,65,68,54,54,42,53,71,67,52,54,52,52,46,49,33,62,76,67,66,55,91,70,67,60,67,58,53,50,50,51,49,46,59,56,31,56,75,39,96,82,47,73,75,61,48,64,70,59,50,53,54,51,35,62,74,69,66,52,90,58,90,88,59,85,85,80,82,84,53,78,87,76,49,87,50,70,67,62,42,43,76,71,45,34,42,79,53,94,95,44,80,41,47,68,86,74,58,75,86,69,82,81,78,86,74,89,80,89,78,80,91,78,87,74,91,79,78,77,83,82,76,82,76,73,88,70,78,81,70,86,66,77,72,74,79,71,52,76,68,55,48,50,55,51,55,52,50,52,51,51,52,52,50,51,54,49,51,54,53,50,54,52,53,52,50,54,52,49,54,52,48,51,52,52,50,50,51,50,36,58,77,70,68,52,80,78,85,78,129